Protein AF-A0A544ZQI5-F1 (afdb_monomer)

Structure (mmCIF, N/CA/C/O backbone):
data_AF-A0A544ZQI5-F1
#
_entry.id   AF-A0A544ZQI5-F1
#
loop_
_atom_site.group_PDB
_atom_site.id
_atom_site.type_symbol
_atom_site.label_atom_id
_atom_site.label_alt_id
_atom_site.label_comp_id
_atom_site.label_asym_id
_atom_site.label_entity_id
_atom_site.label_seq_id
_atom_site.pdbx_PDB_ins_code
_atom_site.Cartn_x
_atom_site.Cartn_y
_atom_site.Cartn_z
_atom_site.occupancy
_atom_site.B_iso_or_equiv
_atom_site.auth_seq_id
_atom_site.auth_comp_id
_atom_site.auth_asym_id
_atom_site.auth_atom_id
_atom_site.pdbx_PDB_model_num
ATOM 1 N N . MET A 1 1 ? -19.276 19.957 15.431 1.00 75.81 1 MET A N 1
ATOM 2 C CA . MET A 1 1 ? -18.597 20.887 14.493 1.00 75.81 1 MET A CA 1
ATOM 3 C C . MET A 1 1 ? -17.367 20.225 13.897 1.00 75.81 1 MET A C 1
ATOM 5 O O . MET A 1 1 ? -17.229 20.300 12.688 1.00 75.81 1 MET A O 1
ATOM 9 N N . LEU A 1 2 ? -16.526 19.559 14.703 1.00 80.62 2 LEU A N 1
ATOM 10 C CA . LEU A 1 2 ? -15.380 18.781 14.214 1.00 80.62 2 LEU A CA 1
ATOM 11 C C . LEU A 1 2 ? -15.793 17.712 13.184 1.00 80.62 2 LEU A C 1
ATOM 13 O O . LEU A 1 2 ? -15.224 17.683 12.100 1.00 80.62 2 LEU A O 1
ATOM 17 N N . ASP A 1 3 ? -16.862 16.964 13.461 1.00 86.44 3 ASP A N 1
ATOM 18 C CA . ASP A 1 3 ? -17.366 15.890 12.587 1.00 86.44 3 ASP A CA 1
ATOM 19 C C . ASP A 1 3 ? -17.734 16.411 11.190 1.00 86.44 3 ASP A C 1
ATOM 21 O O . ASP A 1 3 ? -17.325 15.851 10.183 1.00 86.44 3 ASP A O 1
ATOM 25 N N . GLN A 1 4 ? -18.400 17.570 11.115 1.00 89.62 4 GLN A N 1
ATOM 26 C CA . GLN A 1 4 ? -18.753 18.205 9.841 1.00 89.62 4 GLN A CA 1
ATOM 27 C C . GLN A 1 4 ? -17.513 18.634 9.038 1.00 89.62 4 GLN A C 1
ATOM 29 O O . GLN A 1 4 ? -17.534 18.612 7.808 1.00 89.62 4 GLN A O 1
ATOM 34 N N . VAL A 1 5 ? -16.434 19.044 9.714 1.00 93.25 5 VAL A N 1
ATOM 35 C CA . VAL A 1 5 ? -15.174 19.386 9.037 1.00 93.25 5 VAL A CA 1
ATOM 36 C C . VAL A 1 5 ? -14.484 18.127 8.512 1.00 93.25 5 VAL A C 1
ATOM 38 O O . VAL A 1 5 ? -14.000 18.134 7.383 1.00 93.25 5 VAL A O 1
ATOM 41 N N . ILE A 1 6 ? -14.473 17.047 9.295 1.00 93.31 6 ILE A N 1
ATOM 42 C CA . ILE A 1 6 ? -13.928 15.741 8.893 1.00 93.31 6 ILE A CA 1
ATOM 43 C C . ILE A 1 6 ? -14.700 15.179 7.693 1.00 93.31 6 ILE A C 1
ATOM 45 O O . ILE A 1 6 ? -14.085 14.757 6.711 1.00 93.31 6 ILE A O 1
ATOM 49 N N . ASP A 1 7 ? -16.030 15.264 7.712 1.00 93.81 7 ASP A N 1
ATOM 50 C CA . ASP A 1 7 ? -16.885 14.860 6.594 1.00 93.81 7 ASP A CA 1
ATOM 51 C C . ASP A 1 7 ? -16.582 15.665 5.328 1.00 93.81 7 ASP A C 1
ATOM 53 O O . ASP A 1 7 ? -16.396 15.090 4.252 1.00 93.81 7 ASP A O 1
ATOM 57 N N . GLN A 1 8 ? -16.454 16.990 5.458 1.00 95.62 8 GLN A N 1
ATOM 58 C CA . GLN A 1 8 ? -16.100 17.855 4.335 1.00 95.62 8 GLN A CA 1
ATOM 59 C C . GLN A 1 8 ? -14.731 17.493 3.750 1.00 95.62 8 GLN A C 1
ATOM 61 O O . GLN A 1 8 ? -14.564 17.500 2.531 1.00 95.62 8 GLN A O 1
ATOM 66 N N . ARG A 1 9 ? -13.749 17.147 4.590 1.00 96.62 9 ARG A N 1
ATOM 67 C CA . ARG A 1 9 ? -12.420 16.732 4.120 1.00 96.62 9 ARG A CA 1
ATOM 68 C C . ARG A 1 9 ? -12.430 15.380 3.440 1.00 96.62 9 ARG A C 1
ATOM 70 O O . ARG A 1 9 ? -11.764 15.220 2.420 1.00 96.62 9 ARG A O 1
ATOM 77 N N . CYS A 1 10 ? -13.238 14.446 3.925 1.00 96.38 10 CYS A N 1
ATOM 78 C CA . CYS A 1 10 ? -13.487 13.220 3.188 1.00 96.38 10 CYS A CA 1
ATOM 79 C C . CYS A 1 10 ? -14.083 13.537 1.804 1.00 96.38 10 CYS A C 1
ATOM 81 O O . CYS A 1 10 ? -13.579 13.032 0.808 1.00 96.38 10 CYS A O 1
ATOM 83 N N . ASP A 1 11 ? -15.084 14.415 1.695 1.00 97.38 11 ASP A N 1
ATOM 84 C CA . ASP A 1 11 ? -15.660 14.807 0.394 1.00 97.38 11 ASP A CA 1
ATOM 85 C C . ASP A 1 11 ? -14.638 15.473 -0.537 1.00 97.38 11 ASP A C 1
ATOM 87 O O . ASP A 1 11 ? -14.622 15.218 -1.745 1.00 97.38 11 ASP A O 1
ATOM 91 N N . ASP A 1 12 ? -13.756 16.300 0.019 1.00 97.81 12 ASP A N 1
ATOM 92 C CA . ASP A 1 12 ? -12.681 16.947 -0.727 1.00 97.81 12 ASP A CA 1
ATOM 93 C C . ASP A 1 12 ? -11.671 15.920 -1.273 1.00 97.81 12 ASP A C 1
ATOM 95 O O . ASP A 1 12 ? -11.229 16.063 -2.414 1.00 97.81 12 ASP A O 1
ATOM 99 N N . LEU A 1 13 ? -11.376 14.840 -0.533 1.00 97.88 13 LEU A N 1
ATOM 100 C CA . LEU A 1 13 ? -10.549 13.726 -1.023 1.00 97.88 13 LEU A CA 1
ATOM 101 C C . LEU A 1 13 ? -11.195 12.994 -2.201 1.00 97.88 13 LEU A C 1
ATOM 103 O O . LEU A 1 13 ? -10.510 12.693 -3.180 1.00 97.88 13 LEU A O 1
ATOM 107 N N . TYR A 1 14 ? -12.504 12.730 -2.139 1.00 97.88 14 TYR A N 1
ATOM 108 C CA . TYR A 1 14 ? -13.235 12.133 -3.264 1.00 97.88 14 TYR A CA 1
ATOM 109 C C . TYR A 1 14 ? -13.167 13.031 -4.497 1.00 97.88 14 TYR A C 1
ATOM 111 O O . TYR A 1 14 ? -12.862 12.547 -5.588 1.00 97.88 14 TYR A O 1
ATOM 119 N N . ARG A 1 15 ? -13.367 14.341 -4.318 1.00 97.62 15 ARG A N 1
ATOM 120 C CA . ARG A 1 15 ? -13.262 15.311 -5.412 1.00 97.62 15 ARG A CA 1
ATOM 121 C C . ARG A 1 15 ? -11.858 15.333 -6.011 1.00 97.62 15 ARG A C 1
ATOM 123 O O . ARG A 1 15 ? -11.728 15.261 -7.228 1.00 97.62 15 ARG A O 1
ATOM 130 N N . ALA A 1 16 ? -10.821 15.386 -5.175 1.00 97.56 16 ALA A N 1
ATOM 131 C CA . ALA A 1 16 ? -9.433 15.389 -5.630 1.00 97.56 16 ALA A CA 1
ATOM 132 C C . ALA A 1 16 ? -9.069 14.098 -6.385 1.00 97.56 16 ALA A C 1
ATOM 134 O O . ALA A 1 16 ? -8.384 14.156 -7.407 1.00 97.56 16 ALA A O 1
ATOM 135 N N . ALA A 1 17 ? -9.571 12.939 -5.939 1.00 96.69 17 ALA A N 1
ATOM 136 C CA . ALA A 1 17 ? -9.396 11.670 -6.643 1.00 96.69 17 ALA A CA 1
ATOM 137 C C . ALA A 1 17 ? -10.092 11.674 -8.019 1.00 96.69 17 ALA A C 1
ATOM 139 O O . ALA A 1 17 ? -9.496 11.256 -9.012 1.00 96.69 17 ALA A O 1
ATOM 140 N N . GLU A 1 18 ? -11.320 12.193 -8.103 1.00 96.12 18 GLU A N 1
ATOM 141 C CA . GLU A 1 18 ? -12.086 12.295 -9.354 1.00 96.12 18 GLU A CA 1
ATOM 142 C C . GLU A 1 18 ? -11.443 13.250 -10.368 1.00 96.12 18 GLU A C 1
ATOM 144 O O . GLU A 1 18 ? -11.425 12.961 -11.565 1.00 96.12 18 GLU A O 1
ATOM 149 N N . THR A 1 19 ? -10.871 14.363 -9.904 1.00 96.50 19 THR A N 1
ATOM 150 C CA . THR A 1 19 ? -10.165 15.328 -10.762 1.00 96.50 19 THR A CA 1
ATOM 151 C C . THR A 1 19 ? -8.692 14.986 -10.982 1.00 96.50 19 THR A C 1
ATOM 153 O O . THR A 1 19 ? -7.988 15.760 -11.627 1.00 96.50 19 THR A O 1
ATOM 156 N N . GLN A 1 20 ? -8.220 13.851 -10.454 1.00 94.50 20 GLN A N 1
ATOM 157 C CA . GLN A 1 20 ? -6.820 13.413 -10.504 1.00 94.50 20 GLN A CA 1
ATOM 158 C C . GLN A 1 20 ? -5.825 14.470 -9.976 1.00 94.50 20 GLN A C 1
ATOM 160 O O . GLN A 1 20 ? -4.694 14.576 -10.454 1.00 94.50 20 GLN A O 1
ATOM 165 N N . ASP A 1 21 ? -6.236 15.247 -8.972 1.00 96.81 21 ASP A N 1
ATOM 166 C CA . ASP A 1 21 ? -5.416 16.271 -8.322 1.00 96.81 21 ASP A CA 1
ATOM 167 C C . ASP A 1 21 ? -4.568 15.640 -7.210 1.00 96.81 21 ASP A C 1
ATOM 169 O O . ASP A 1 21 ? -4.933 15.651 -6.035 1.00 96.81 21 ASP A O 1
ATOM 173 N N . ALA A 1 22 ? -3.435 15.040 -7.586 1.00 95.06 22 ALA A N 1
ATOM 174 C CA . ALA A 1 22 ? -2.558 14.369 -6.626 1.00 95.06 22 ALA A CA 1
ATOM 175 C C . ALA A 1 22 ? -2.009 15.309 -5.526 1.00 95.06 22 ALA A C 1
ATOM 177 O O . ALA A 1 22 ? -2.066 14.920 -4.357 1.00 95.06 22 ALA A O 1
ATOM 178 N N . PRO A 1 23 ? -1.516 16.532 -5.824 1.00 96.19 23 PRO A N 1
ATOM 179 C CA . PRO A 1 23 ? -1.094 17.470 -4.782 1.00 96.19 23 PRO A CA 1
ATOM 180 C C . PRO A 1 23 ? -2.229 17.861 -3.830 1.00 96.19 23 PRO A C 1
ATOM 182 O O . PRO A 1 23 ? -2.036 17.827 -2.613 1.00 96.19 23 PRO A O 1
ATOM 185 N N . GLY A 1 24 ? -3.414 18.189 -4.362 1.00 97.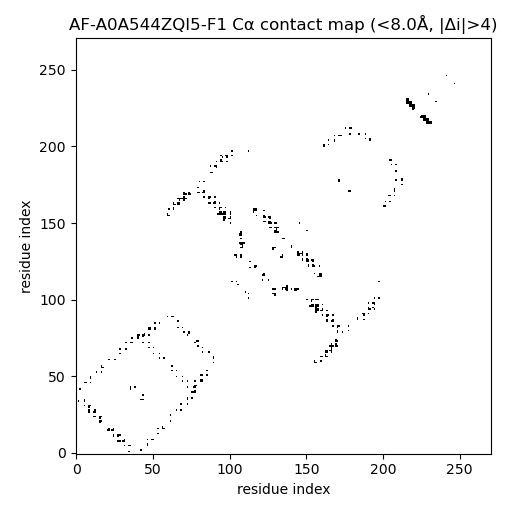62 24 GLY A N 1
ATOM 186 C CA . GLY A 1 24 ? -4.584 18.525 -3.549 1.00 97.62 24 GLY A CA 1
ATOM 187 C C . GLY A 1 24 ? -5.053 17.353 -2.688 1.00 97.62 24 GLY A C 1
ATOM 188 O O . GLY A 1 24 ? -5.363 17.540 -1.510 1.00 97.62 24 GLY A O 1
ATOM 189 N N . PHE A 1 25 ? -5.025 16.135 -3.235 1.00 97.94 25 PHE A N 1
ATOM 190 C CA . PHE A 1 25 ? -5.337 14.910 -2.501 1.00 97.94 25 PHE A CA 1
ATOM 191 C C . PHE A 1 25 ? -4.406 14.724 -1.300 1.00 97.94 25 PHE A C 1
ATOM 193 O O . PHE A 1 25 ? -4.880 14.543 -0.182 1.00 97.94 25 PHE A O 1
ATOM 200 N N . LEU A 1 26 ? -3.088 14.816 -1.506 1.00 96.25 26 LEU A N 1
ATOM 201 C CA . LEU A 1 26 ? -2.100 14.635 -0.437 1.00 96.25 26 LEU A CA 1
ATOM 202 C C . LEU A 1 26 ? -2.212 15.716 0.646 1.00 96.25 26 LEU A C 1
ATOM 204 O O . LEU A 1 26 ? -2.164 15.396 1.831 1.00 96.25 26 LEU A O 1
ATOM 208 N N . ALA A 1 27 ? -2.417 16.976 0.255 1.00 97.12 27 ALA A N 1
ATOM 209 C CA . ALA A 1 27 ? -2.624 18.065 1.207 1.00 97.12 27 ALA A CA 1
ATOM 210 C C . ALA A 1 27 ? -3.910 17.872 2.033 1.00 97.12 27 ALA A C 1
ATOM 212 O O . ALA A 1 27 ? -3.905 18.069 3.246 1.00 97.12 27 ALA A O 1
ATOM 213 N N . THR A 1 28 ? -4.999 17.439 1.391 1.00 98.00 28 THR A N 1
ATOM 214 C CA . THR A 1 28 ? -6.276 17.164 2.070 1.00 98.00 28 THR A CA 1
ATOM 215 C C . THR A 1 28 ? -6.168 15.954 2.996 1.00 98.00 28 THR A C 1
ATOM 217 O O . THR A 1 28 ? -6.740 15.967 4.081 1.00 98.00 28 THR A O 1
ATOM 220 N N . LEU A 1 29 ? -5.411 14.925 2.601 1.00 97.38 29 LEU A N 1
ATOM 221 C CA . LEU A 1 29 ? -5.186 13.731 3.417 1.00 97.38 29 LEU A CA 1
ATOM 222 C C . LEU A 1 29 ? -4.421 14.082 4.699 1.00 97.38 29 LEU A C 1
ATOM 224 O O . LEU A 1 29 ? -4.769 13.595 5.770 1.00 97.38 29 LEU A O 1
ATOM 228 N N . GLN A 1 30 ? -3.423 14.962 4.590 1.00 95.94 30 GLN A N 1
ATOM 229 C CA . GLN A 1 30 ? -2.673 15.471 5.736 1.00 95.94 30 GLN A CA 1
ATOM 230 C C . GLN A 1 30 ? -3.541 16.342 6.664 1.00 95.94 30 GLN A C 1
ATOM 232 O O . GLN A 1 30 ? -3.516 16.137 7.872 1.00 95.94 30 GLN A O 1
ATOM 237 N N . ASP A 1 31 ? -4.353 17.268 6.133 1.00 96.00 31 ASP A N 1
ATOM 238 C CA . ASP A 1 31 ? -5.265 18.074 6.976 1.00 96.00 31 ASP A CA 1
ATOM 239 C C . ASP A 1 31 ? -6.339 17.203 7.647 1.00 96.00 31 ASP A C 1
ATOM 241 O O . ASP A 1 31 ? -6.731 17.472 8.781 1.00 96.00 31 ASP A O 1
ATOM 245 N N . LEU A 1 32 ? -6.810 16.141 6.982 1.00 95.38 32 LEU A N 1
ATOM 246 C CA . LEU A 1 32 ? -7.726 15.179 7.593 1.00 95.38 32 LEU A CA 1
ATOM 247 C C . LEU A 1 32 ? -7.071 14.477 8.789 1.00 95.38 32 LEU A C 1
ATOM 249 O O . LEU A 1 32 ? -7.679 14.426 9.855 1.00 95.38 32 LEU A O 1
ATOM 253 N N . TRP A 1 33 ? -5.838 13.990 8.627 1.00 93.94 33 TRP A N 1
ATOM 254 C CA . TRP A 1 33 ? -5.083 13.330 9.694 1.00 93.94 33 TRP A CA 1
ATOM 255 C C . TRP A 1 33 ? -4.967 14.179 10.952 1.00 93.94 33 TRP A C 1
ATOM 257 O O . TRP A 1 33 ? -5.387 13.745 12.023 1.00 93.94 33 TRP A O 1
ATOM 267 N N . GLU A 1 34 ? -4.467 15.406 10.796 1.00 93.69 34 GLU A N 1
ATOM 268 C CA . GLU A 1 34 ? -4.244 16.352 11.895 1.00 93.69 34 GLU A CA 1
ATOM 269 C C . GLU A 1 34 ? -5.534 16.638 12.677 1.00 93.69 34 GLU A C 1
ATOM 271 O O . GLU A 1 34 ? -5.506 16.945 13.864 1.00 93.69 34 GLU A O 1
ATOM 276 N N . ARG A 1 35 ? -6.696 16.514 12.026 1.00 91.25 35 ARG A N 1
ATOM 277 C CA . ARG A 1 35 ? -8.007 16.688 12.666 1.00 91.25 35 ARG A CA 1
ATOM 278 C C . ARG A 1 35 ? -8.524 15.427 13.339 1.00 91.25 35 ARG A C 1
ATOM 280 O O . ARG A 1 35 ? -9.302 15.534 14.285 1.00 91.25 35 ARG A O 1
ATOM 287 N N . THR A 1 36 ? -8.152 14.260 12.827 1.00 92.44 36 THR A N 1
ATOM 288 C CA . THR A 1 36 ? -8.557 12.967 13.387 1.00 92.44 36 THR A CA 1
ATOM 289 C C . THR A 1 36 ? -7.646 12.490 14.516 1.00 92.44 36 THR A C 1
ATOM 291 O O . THR A 1 36 ? -8.079 11.646 15.294 1.00 92.44 36 THR A O 1
ATOM 294 N N . GLU A 1 37 ? -6.431 13.034 14.641 1.00 91.38 37 GLU A N 1
ATOM 295 C CA . GLU A 1 37 ? -5.426 12.607 15.627 1.00 91.38 37 GLU A CA 1
ATOM 296 C C . GLU A 1 37 ? -5.961 12.619 17.069 1.00 91.38 37 GLU A C 1
ATOM 298 O O . GLU A 1 37 ? -5.821 11.627 17.779 1.00 91.38 37 GLU A O 1
ATOM 303 N N . ASP A 1 38 ? -6.661 13.689 17.454 1.00 87.12 38 ASP A N 1
ATOM 304 C CA . ASP A 1 38 ? -7.271 13.854 18.783 1.00 87.12 38 ASP A CA 1
ATOM 305 C C . ASP A 1 38 ? -8.787 13.569 18.799 1.00 87.12 38 ASP A C 1
ATOM 307 O O . ASP A 1 38 ? -9.492 13.917 19.754 1.00 87.12 38 ASP A O 1
ATOM 311 N N . SER A 1 39 ? -9.327 12.990 17.721 1.00 90.56 39 SER A N 1
ATOM 312 C CA . SER A 1 39 ? -10.755 12.668 17.645 1.00 90.56 39 SER A CA 1
ATOM 313 C C . SER A 1 39 ? -11.098 11.429 18.474 1.00 90.56 39 SER A C 1
ATOM 315 O O . SER A 1 39 ? -10.244 10.600 18.789 1.00 90.56 39 SER A O 1
ATOM 317 N N . ASP A 1 40 ? -12.365 11.296 18.864 1.00 91.44 40 ASP A N 1
ATOM 318 C CA . ASP A 1 40 ? -12.811 10.083 19.537 1.00 91.44 40 ASP A CA 1
ATOM 319 C C . ASP A 1 40 ? -12.818 8.879 18.566 1.00 91.44 40 ASP A C 1
ATOM 321 O O . ASP A 1 40 ? -12.953 9.063 17.351 1.00 91.44 40 ASP A O 1
ATOM 325 N N . PRO A 1 41 ? -12.727 7.635 19.076 1.00 91.06 41 PRO A N 1
ATOM 326 C CA . PRO A 1 41 ? -12.648 6.449 18.225 1.00 91.06 41 PRO A CA 1
ATOM 327 C C . PRO A 1 41 ? -13.798 6.302 17.221 1.00 91.06 41 PRO A C 1
ATOM 329 O O . PRO A 1 41 ? -13.561 5.848 16.108 1.00 91.06 41 PRO A O 1
ATOM 332 N N . ALA A 1 42 ? -15.025 6.721 17.557 1.00 92.69 42 ALA A N 1
ATOM 333 C CA . ALA A 1 42 ? -16.157 6.581 16.639 1.00 92.69 42 ALA A CA 1
ATOM 334 C C . ALA A 1 42 ? -16.037 7.536 15.440 1.00 92.69 42 ALA A C 1
ATOM 336 O O . ALA A 1 42 ? -16.401 7.181 14.317 1.00 92.69 42 ALA A O 1
ATOM 337 N N . THR A 1 43 ? -15.492 8.732 15.665 1.00 93.81 43 THR A N 1
ATOM 338 C CA . THR A 1 43 ? -15.174 9.686 14.598 1.00 93.81 43 THR A CA 1
ATOM 339 C C . THR A 1 43 ? -14.057 9.155 13.694 1.00 93.81 43 THR A C 1
ATOM 341 O O . THR A 1 43 ? -14.181 9.206 12.466 1.00 93.81 43 THR A O 1
ATOM 344 N N . ALA A 1 44 ? -12.997 8.586 14.279 1.00 93.94 44 ALA A N 1
ATOM 345 C CA . ALA A 1 44 ? -11.912 7.963 13.522 1.00 93.94 44 ALA A CA 1
ATOM 346 C C . ALA A 1 44 ? -12.404 6.759 12.692 1.00 93.94 44 ALA A C 1
ATOM 348 O O . ALA A 1 44 ? -12.062 6.653 11.513 1.00 93.94 44 ALA A O 1
ATOM 349 N N . ASP A 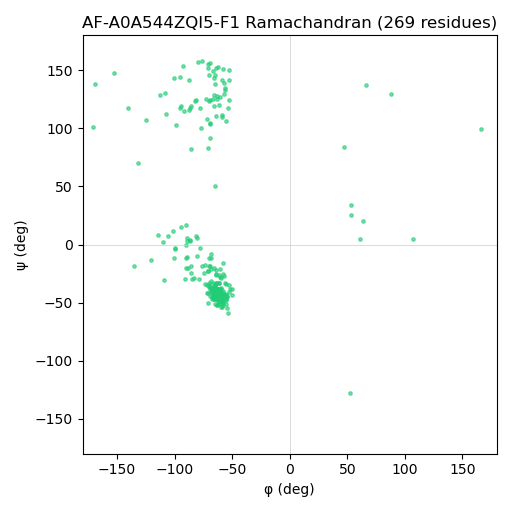1 45 ? -13.266 5.910 13.261 1.00 96.00 45 ASP A N 1
ATOM 350 C CA . ASP A 1 45 ? -13.894 4.776 12.570 1.00 96.00 45 ASP A CA 1
ATOM 351 C C . ASP A 1 45 ? -14.694 5.232 11.345 1.00 96.00 45 ASP A C 1
ATOM 353 O O . ASP A 1 45 ? -14.527 4.703 10.241 1.00 96.00 45 ASP A O 1
ATOM 357 N N . ALA A 1 46 ? -15.549 6.245 11.517 1.00 95.50 46 ALA A N 1
ATOM 358 C CA . ALA A 1 46 ? -16.379 6.772 10.439 1.00 95.50 46 ALA A CA 1
ATOM 359 C C . ALA A 1 46 ? -15.530 7.333 9.285 1.00 95.50 46 ALA A C 1
ATOM 361 O O . ALA A 1 46 ? -15.795 7.040 8.113 1.00 95.50 46 ALA A O 1
ATOM 362 N N . ALA A 1 47 ? -14.477 8.089 9.606 1.00 96.00 47 ALA A N 1
ATOM 363 C CA . ALA A 1 47 ? -13.541 8.606 8.616 1.00 96.00 47 ALA A CA 1
ATOM 364 C C . ALA A 1 47 ? -12.778 7.470 7.908 1.00 96.00 47 ALA A C 1
ATOM 366 O O . ALA A 1 47 ? -12.712 7.455 6.677 1.00 96.00 47 ALA A O 1
ATOM 367 N N . LEU A 1 48 ? -12.278 6.471 8.642 1.00 97.00 48 LEU A N 1
ATOM 368 C CA . LEU A 1 48 ? -11.543 5.340 8.070 1.00 97.00 48 LEU A CA 1
ATOM 369 C C . LEU A 1 48 ? -12.396 4.533 7.080 1.00 97.00 48 LEU A C 1
ATOM 371 O O . LEU A 1 48 ? -11.933 4.216 5.981 1.00 97.00 48 LEU A O 1
ATOM 375 N N . VAL A 1 49 ? -13.659 4.250 7.418 1.00 97.31 49 VAL A N 1
ATOM 376 C CA . VAL A 1 49 ? -14.602 3.572 6.508 1.00 97.31 49 VAL A CA 1
ATOM 377 C C . VAL A 1 49 ? -14.761 4.357 5.206 1.00 97.31 49 VAL A C 1
ATOM 379 O O . VAL A 1 49 ? -14.733 3.779 4.116 1.00 97.31 49 VAL A O 1
ATOM 382 N N . ARG A 1 50 ? -14.878 5.685 5.295 1.00 96.75 50 ARG A N 1
ATOM 383 C CA . ARG A 1 50 ? -14.980 6.550 4.117 1.00 96.75 50 ARG A CA 1
ATOM 384 C C . ARG A 1 50 ? -13.717 6.551 3.267 1.00 96.75 50 ARG A C 1
ATOM 386 O O . ARG A 1 50 ? -13.831 6.524 2.038 1.00 96.75 50 ARG A O 1
ATOM 393 N N . LEU A 1 51 ? -12.544 6.572 3.895 1.00 96.62 51 LEU A N 1
ATOM 394 C CA . LEU A 1 51 ? -11.258 6.484 3.209 1.00 96.62 51 LEU A CA 1
ATOM 395 C C . LEU A 1 51 ? -11.111 5.157 2.464 1.00 96.62 51 LEU A C 1
ATOM 397 O O . LEU A 1 51 ? -10.659 5.150 1.322 1.00 96.62 51 LEU A O 1
ATOM 401 N N . CYS A 1 52 ? -11.574 4.047 3.043 1.00 97.06 52 CYS A N 1
ATOM 402 C CA . CYS A 1 52 ? -11.501 2.740 2.390 1.00 97.06 52 CYS A CA 1
ATOM 403 C C . CYS A 1 52 ? -12.248 2.699 1.041 1.00 97.06 52 CYS A C 1
ATOM 405 O O . CYS A 1 52 ? -11.824 2.004 0.121 1.00 97.06 52 CYS A O 1
ATOM 407 N N . GLY A 1 53 ? -13.299 3.508 0.867 1.00 96.69 53 GLY A N 1
ATOM 408 C CA . GLY A 1 53 ? -14.010 3.639 -0.411 1.00 96.69 53 GLY A CA 1
ATOM 409 C C . GLY A 1 53 ? -13.219 4.325 -1.541 1.00 96.69 53 GLY A C 1
ATOM 410 O O . GLY A 1 53 ? -13.682 4.340 -2.683 1.00 96.69 53 GLY A O 1
ATOM 411 N N . LEU A 1 54 ? -12.036 4.889 -1.259 1.00 97.19 54 LEU A N 1
ATOM 412 C CA . LEU A 1 54 ? -11.188 5.554 -2.255 1.00 97.19 54 LEU A CA 1
ATOM 413 C C . LEU A 1 54 ? -10.181 4.620 -2.934 1.00 97.19 54 LEU A C 1
ATOM 415 O O . LEU A 1 54 ? -9.716 4.964 -4.018 1.00 97.19 54 LEU A O 1
ATOM 419 N N . PHE A 1 55 ? -9.839 3.464 -2.353 1.00 97.38 55 PHE A N 1
ATOM 420 C CA . PHE A 1 55 ? -8.739 2.626 -2.856 1.00 97.38 55 PHE A CA 1
ATOM 421 C C . PHE A 1 55 ? -8.882 2.250 -4.337 1.00 97.38 55 PHE A C 1
ATOM 423 O O . PHE A 1 55 ? -7.919 2.377 -5.090 1.00 97.38 55 PHE A O 1
ATOM 430 N N . ASP A 1 56 ? -10.089 1.896 -4.781 1.00 95.50 56 ASP A N 1
ATOM 431 C CA . ASP A 1 56 ? -10.357 1.506 -6.174 1.00 95.50 56 ASP A CA 1
ATOM 432 C C . ASP A 1 56 ? -10.278 2.674 -7.174 1.00 95.50 56 ASP A C 1
ATOM 434 O O . ASP A 1 56 ? -10.277 2.468 -8.389 1.00 95.50 56 ASP A O 1
ATOM 438 N N . ARG A 1 57 ? -10.227 3.916 -6.680 1.00 95.25 57 ARG A N 1
ATOM 439 C CA . ARG A 1 57 ? -10.182 5.142 -7.492 1.00 95.25 57 ARG A CA 1
ATOM 440 C C . ARG A 1 57 ? -8.776 5.718 -7.615 1.00 95.25 57 ARG A C 1
ATOM 442 O O . ARG A 1 57 ? -8.565 6.639 -8.403 1.00 95.25 57 ARG A O 1
ATOM 449 N N . LEU A 1 58 ? -7.829 5.226 -6.819 1.00 96.56 58 LEU A N 1
ATOM 450 C CA . LEU A 1 58 ? -6.515 5.835 -6.685 1.00 96.56 58 LEU A CA 1
ATOM 451 C C . LEU A 1 58 ? -5.456 5.106 -7.514 1.00 96.56 58 LEU A C 1
ATOM 453 O O . LEU A 1 58 ? -5.447 3.876 -7.589 1.00 96.56 58 LEU A O 1
ATOM 457 N N . PRO A 1 59 ? -4.494 5.843 -8.099 1.00 95.38 59 PRO A N 1
ATOM 458 C CA . PRO A 1 59 ? -3.282 5.218 -8.598 1.00 95.38 59 PRO A CA 1
ATOM 459 C C . PRO A 1 59 ? -2.514 4.562 -7.433 1.00 95.38 59 PRO A C 1
ATOM 461 O O . PRO A 1 59 ? -2.578 5.063 -6.304 1.00 95.38 59 PRO A O 1
ATOM 464 N N . PRO A 1 60 ? -1.719 3.502 -7.684 1.00 94.12 60 PRO A N 1
ATOM 465 C CA . PRO A 1 60 ? -1.069 2.723 -6.626 1.00 94.12 60 PRO A CA 1
ATOM 466 C C . PRO A 1 60 ? -0.269 3.554 -5.617 1.00 94.12 60 PRO A C 1
ATOM 468 O O . PRO A 1 60 ? -0.321 3.273 -4.424 1.00 94.12 60 PRO A O 1
ATOM 471 N N . GLY A 1 61 ? 0.429 4.600 -6.077 1.00 94.19 61 GLY A N 1
ATOM 472 C CA . GLY A 1 61 ? 1.203 5.484 -5.202 1.00 94.19 61 GLY A CA 1
ATOM 473 C C . GLY A 1 61 ? 0.346 6.284 -4.215 1.00 94.19 61 GLY A C 1
ATOM 474 O O . GLY A 1 61 ? 0.709 6.386 -3.048 1.00 94.19 61 GLY A O 1
ATOM 475 N N . LEU A 1 62 ? -0.816 6.795 -4.639 1.00 96.31 62 LEU A N 1
ATOM 476 C CA . LEU A 1 62 ? -1.744 7.470 -3.721 1.00 96.31 62 LEU A CA 1
ATOM 477 C C . LEU A 1 62 ? -2.463 6.466 -2.814 1.00 96.31 62 LEU A C 1
ATOM 479 O O . LEU A 1 62 ? -2.685 6.764 -1.645 1.00 96.31 62 LEU A O 1
ATOM 483 N N . GLY A 1 63 ? -2.758 5.265 -3.322 1.00 97.88 63 GLY A N 1
ATOM 484 C CA . GLY A 1 63 ? -3.275 4.163 -2.509 1.00 97.88 63 GLY A CA 1
ATOM 485 C C . GLY A 1 63 ? -2.328 3.791 -1.364 1.00 97.88 63 GLY A C 1
ATOM 486 O O . GLY A 1 63 ? -2.775 3.653 -0.232 1.00 97.88 63 GLY A O 1
ATOM 487 N N . ALA A 1 64 ? -1.018 3.720 -1.620 1.00 97.81 64 ALA A N 1
ATOM 488 C CA . ALA A 1 64 ? -0.014 3.453 -0.587 1.00 97.81 64 ALA A CA 1
ATOM 489 C C . ALA A 1 64 ? -0.011 4.524 0.515 1.00 97.81 64 ALA A C 1
ATOM 491 O O . ALA A 1 64 ? -0.029 4.200 1.700 1.00 97.81 64 ALA A O 1
ATOM 492 N N . ARG A 1 65 ? -0.067 5.809 0.137 1.00 96.94 65 ARG A N 1
ATOM 493 C CA . ARG A 1 65 ? -0.146 6.918 1.104 1.00 96.94 65 ARG A CA 1
ATOM 494 C C . ARG A 1 65 ? -1.435 6.884 1.923 1.00 96.94 65 ARG A C 1
ATOM 496 O O . ARG A 1 65 ? -1.393 7.086 3.133 1.00 96.94 65 ARG A O 1
ATOM 503 N N . LEU A 1 66 ? -2.561 6.579 1.280 1.00 98.12 66 LEU A N 1
ATOM 504 C CA . LEU A 1 66 ? -3.839 6.386 1.960 1.00 98.12 66 LEU A CA 1
ATOM 505 C C . LEU A 1 66 ? -3.787 5.210 2.950 1.00 98.12 66 LEU A C 1
ATOM 507 O O . LEU A 1 66 ? -4.313 5.320 4.053 1.00 98.12 66 LEU A O 1
ATOM 511 N N . ALA A 1 67 ? -3.129 4.108 2.583 1.00 98.38 67 ALA A N 1
ATOM 512 C CA . ALA A 1 67 ? -2.946 2.951 3.454 1.00 98.38 67 ALA A CA 1
ATOM 513 C C . ALA A 1 67 ? -2.129 3.285 4.703 1.00 98.38 67 ALA A C 1
ATOM 515 O O . ALA A 1 67 ? -2.544 2.923 5.801 1.00 98.38 67 ALA A O 1
ATOM 516 N N . VAL A 1 68 ? -1.008 3.999 4.548 1.00 97.75 68 VAL A N 1
ATOM 517 C CA . VAL A 1 68 ? -0.192 4.468 5.681 1.00 97.75 68 VAL A CA 1
ATOM 518 C C . VAL A 1 68 ? -1.037 5.317 6.626 1.00 97.75 68 VAL A C 1
ATOM 520 O O . VAL A 1 68 ? -1.021 5.086 7.833 1.00 97.75 68 VAL A O 1
ATOM 523 N N . MET A 1 69 ? -1.836 6.235 6.077 1.00 97.25 69 MET A N 1
ATOM 524 C CA . MET A 1 69 ? -2.729 7.062 6.882 1.00 97.25 69 MET A CA 1
ATOM 525 C C . MET A 1 69 ? -3.775 6.233 7.636 1.00 97.25 69 MET A C 1
ATOM 527 O O . MET A 1 69 ? -3.961 6.403 8.837 1.00 97.25 69 MET A O 1
ATOM 531 N N . GLY A 1 70 ? -4.425 5.286 6.955 1.00 97.31 70 GLY A N 1
ATOM 532 C CA . GLY A 1 70 ? -5.368 4.373 7.597 1.00 97.31 70 GLY A CA 1
ATOM 533 C C . GLY A 1 70 ? -4.715 3.543 8.707 1.00 97.31 70 GLY A C 1
ATOM 534 O O . GLY A 1 70 ? -5.320 3.344 9.756 1.00 97.31 70 GLY A O 1
ATOM 535 N N . GLY A 1 71 ? -3.466 3.108 8.514 1.00 96.88 71 GLY A N 1
ATOM 536 C CA . GLY A 1 71 ? -2.674 2.443 9.550 1.00 96.88 71 GLY A CA 1
ATOM 537 C C . GLY A 1 71 ? -2.476 3.332 10.779 1.00 96.88 71 GLY A C 1
ATOM 538 O O . GLY A 1 71 ? -2.750 2.896 11.895 1.00 96.88 71 GLY A O 1
ATOM 539 N N . ALA A 1 72 ? -2.105 4.597 10.582 1.00 95.62 72 ALA A N 1
ATOM 540 C CA . ALA A 1 72 ? -1.953 5.557 11.674 1.00 95.62 72 ALA A CA 1
ATOM 541 C C . ALA A 1 72 ? -3.274 5.787 12.440 1.00 95.62 72 ALA A C 1
ATOM 543 O O . ALA A 1 72 ? -3.289 5.842 13.669 1.00 95.62 72 ALA A O 1
ATOM 544 N N . MET A 1 73 ? -4.416 5.829 11.742 1.00 96.00 73 MET A N 1
ATOM 545 C CA . MET A 1 73 ? -5.734 5.905 12.391 1.00 96.00 73 MET A CA 1
ATOM 546 C C . MET A 1 73 ? -6.033 4.661 13.245 1.00 96.00 73 MET A C 1
ATOM 548 O O . MET A 1 73 ? -6.565 4.780 14.348 1.00 96.00 73 MET A O 1
ATOM 552 N N . VAL A 1 74 ? -5.654 3.469 12.774 1.00 96.50 74 VAL A N 1
ATOM 553 C CA . VAL A 1 74 ? -5.779 2.212 13.537 1.00 96.50 74 VAL A CA 1
ATOM 554 C C . VAL A 1 74 ? -4.884 2.212 14.779 1.00 96.50 74 VAL A C 1
ATOM 556 O O . VAL A 1 74 ? -5.301 1.744 15.843 1.00 96.50 74 VAL A O 1
ATOM 559 N N . GLU A 1 75 ? -3.668 2.751 14.681 1.00 94.69 75 GLU A N 1
ATOM 560 C CA . GLU A 1 75 ? -2.779 2.955 15.835 1.00 94.69 75 GLU A CA 1
ATOM 561 C C . GLU A 1 75 ? -3.409 3.864 16.894 1.00 94.69 75 GLU A C 1
ATOM 563 O O . GLU A 1 75 ? -3.314 3.564 18.088 1.00 94.69 75 GLU A O 1
ATOM 568 N N . ASN A 1 76 ? -4.151 4.883 16.457 1.00 93.00 76 ASN A N 1
ATOM 569 C CA . ASN A 1 76 ? -4.899 5.794 17.325 1.00 93.00 76 ASN A CA 1
ATOM 570 C C . ASN A 1 76 ? -6.253 5.244 17.803 1.00 93.00 76 ASN A C 1
ATOM 572 O O . ASN A 1 76 ? -6.987 5.924 18.517 1.00 93.00 76 ASN A O 1
ATOM 576 N N . GLY A 1 77 ? -6.567 3.985 17.491 1.00 93.44 77 GLY A N 1
ATOM 577 C CA . GLY A 1 77 ? -7.704 3.276 18.069 1.00 93.44 77 GLY A CA 1
ATOM 578 C C . GLY A 1 77 ? -8.894 3.071 17.141 1.00 93.44 77 GLY A C 1
ATOM 579 O O . GLY A 1 77 ? -9.877 2.504 17.615 1.00 93.44 77 GLY A O 1
ATOM 580 N N . ALA A 1 78 ? -8.799 3.449 15.863 1.00 95.88 78 ALA A N 1
ATOM 581 C CA . ALA A 1 78 ? -9.808 3.075 14.875 1.00 95.88 78 ALA A CA 1
ATOM 582 C C . ALA A 1 78 ? -9.856 1.546 14.662 1.00 95.88 78 ALA A C 1
ATOM 584 O O . ALA A 1 78 ? -8.850 0.841 14.822 1.00 95.88 78 ALA A O 1
ATOM 585 N N . ASP A 1 79 ? -11.018 1.025 14.278 1.00 95.81 79 ASP A N 1
ATOM 586 C CA . ASP A 1 79 ? -11.219 -0.382 13.944 1.00 95.81 79 ASP A CA 1
ATOM 587 C C . ASP A 1 79 ? -10.416 -0.757 12.682 1.00 95.81 79 ASP A C 1
ATOM 589 O O . ASP A 1 79 ? -10.661 -0.210 11.605 1.00 95.81 79 ASP A O 1
ATOM 593 N N . PRO A 1 80 ? -9.470 -1.713 12.756 1.00 97.00 80 PRO A N 1
ATOM 594 C CA . PRO A 1 80 ? -8.711 -2.159 11.590 1.00 97.00 80 PRO A CA 1
ATOM 595 C C . PRO A 1 80 ? -9.542 -2.874 10.521 1.00 97.00 80 PRO A C 1
ATOM 597 O O . PRO A 1 80 ? -9.071 -2.985 9.388 1.00 97.00 80 PRO A O 1
ATOM 600 N N . ALA A 1 81 ? -10.724 -3.407 10.852 1.00 96.19 81 ALA A N 1
ATOM 601 C CA . ALA A 1 81 ? -11.452 -4.330 9.978 1.00 96.19 81 ALA A CA 1
ATOM 602 C C . ALA A 1 81 ? -11.718 -3.801 8.547 1.00 96.19 81 ALA A C 1
ATOM 604 O O . ALA A 1 81 ? -11.447 -4.545 7.601 1.00 96.19 81 ALA A O 1
ATOM 605 N N . PRO A 1 82 ? -12.157 -2.542 8.329 1.00 96.81 82 PRO A N 1
ATOM 606 C CA . PRO A 1 82 ? -12.405 -2.013 6.983 1.00 96.81 82 PRO A CA 1
ATOM 607 C C . PRO A 1 82 ? -11.142 -1.913 6.116 1.00 96.81 82 PRO A C 1
ATOM 609 O O . PRO A 1 82 ? -11.224 -1.940 4.888 1.00 96.81 82 PRO A O 1
ATOM 612 N N . LEU A 1 83 ? -9.973 -1.800 6.750 1.00 97.06 83 LEU A N 1
ATOM 613 C CA . LEU A 1 83 ? -8.702 -1.542 6.083 1.00 97.06 83 LEU A CA 1
ATOM 614 C C . LEU A 1 83 ? -7.994 -2.831 5.627 1.00 97.06 83 LEU A C 1
ATOM 616 O O . LEU A 1 83 ? -7.153 -2.780 4.729 1.00 97.06 83 LEU A O 1
ATOM 620 N N . VAL A 1 84 ? -8.342 -3.986 6.210 1.00 96.81 84 VAL A N 1
ATOM 621 C CA . VAL A 1 84 ? -7.667 -5.278 5.975 1.00 96.81 84 VAL A CA 1
ATOM 622 C C . VAL A 1 84 ? -7.597 -5.623 4.493 1.00 96.81 84 VAL A C 1
ATOM 624 O O . VAL A 1 84 ? -6.510 -5.800 3.944 1.00 96.81 84 VAL A O 1
ATOM 627 N N . ASP A 1 85 ? -8.753 -5.719 3.842 1.00 96.50 85 ASP A N 1
ATOM 628 C CA . ASP A 1 85 ? -8.842 -6.165 2.457 1.00 96.50 85 ASP A CA 1
ATOM 629 C C . ASP A 1 85 ? -8.123 -5.233 1.471 1.00 96.50 85 ASP A C 1
ATOM 631 O O . ASP A 1 85 ? -7.284 -5.740 0.712 1.00 96.50 85 ASP A O 1
ATOM 635 N N . PRO A 1 86 ? -8.371 -3.905 1.455 1.00 97.44 86 PRO A N 1
ATOM 636 C CA . PRO A 1 86 ? -7.688 -3.023 0.515 1.00 97.44 86 PRO A CA 1
ATOM 637 C C . PRO A 1 86 ? -6.175 -2.970 0.753 1.00 97.44 86 PRO A C 1
ATOM 639 O O . PRO A 1 86 ? -5.409 -3.004 -0.213 1.00 97.44 86 PRO A O 1
ATOM 642 N N . VAL A 1 87 ? -5.720 -2.966 2.012 1.00 98.06 87 VAL A N 1
ATOM 643 C CA . VAL A 1 87 ? -4.284 -2.926 2.326 1.00 98.06 87 VAL A CA 1
ATOM 644 C C . VAL A 1 87 ? -3.580 -4.216 1.950 1.00 98.06 87 VAL A C 1
ATOM 646 O O . VAL A 1 87 ? -2.521 -4.180 1.326 1.00 98.06 87 VAL A O 1
ATOM 649 N N . VAL A 1 88 ? -4.167 -5.371 2.257 1.00 97.69 88 VAL A N 1
ATOM 650 C CA . VAL A 1 88 ? -3.563 -6.661 1.906 1.00 97.69 88 VAL A CA 1
ATOM 651 C C . VAL A 1 88 ? -3.581 -6.876 0.393 1.00 97.69 88 VAL A C 1
ATOM 653 O O . VAL A 1 88 ? -2.625 -7.429 -0.155 1.00 97.69 88 VAL A O 1
ATOM 656 N N . ALA A 1 89 ? -4.630 -6.431 -0.304 1.00 97.56 89 ALA A N 1
ATOM 657 C CA . ALA A 1 89 ? -4.678 -6.464 -1.762 1.00 97.56 89 ALA A CA 1
ATOM 658 C C . ALA A 1 89 ? -3.586 -5.583 -2.387 1.00 97.56 89 ALA A C 1
ATOM 660 O O . ALA A 1 89 ? -2.798 -6.089 -3.189 1.00 97.56 89 ALA A O 1
ATOM 661 N N . GLY A 1 90 ? -3.494 -4.316 -1.970 1.00 98.12 90 GLY A N 1
ATOM 662 C CA . GLY A 1 90 ? -2.476 -3.378 -2.444 1.00 98.12 90 GLY A CA 1
ATOM 663 C C . GLY A 1 90 ? -1.054 -3.858 -2.157 1.00 98.12 90 GLY A C 1
ATOM 664 O O . GLY A 1 90 ? -0.197 -3.812 -3.042 1.00 98.12 90 GLY A O 1
ATOM 665 N N . LEU A 1 91 ? -0.821 -4.421 -0.967 1.00 98.38 91 LEU A N 1
ATOM 666 C CA . LEU A 1 91 ? 0.454 -5.029 -0.599 1.00 98.38 91 LEU A CA 1
ATOM 667 C C . LEU A 1 91 ? 0.805 -6.216 -1.500 1.00 98.38 91 LEU A C 1
ATOM 669 O O . LEU A 1 91 ? 1.919 -6.265 -2.015 1.00 98.38 91 LEU A O 1
ATOM 673 N N . CYS A 1 92 ? -0.119 -7.156 -1.733 1.00 98.56 92 CYS A N 1
ATOM 674 C CA . CYS A 1 92 ? 0.138 -8.282 -2.639 1.00 98.56 92 CYS A CA 1
ATOM 675 C C . CYS A 1 92 ? 0.566 -7.781 -4.024 1.00 98.56 92 CYS A C 1
ATOM 677 O O . CYS A 1 92 ? 1.586 -8.225 -4.549 1.00 98.56 92 CYS A O 1
ATOM 679 N N . ASP A 1 93 ? -0.170 -6.820 -4.583 1.00 98.31 93 ASP A N 1
ATOM 680 C CA . ASP A 1 93 ? 0.134 -6.273 -5.902 1.00 98.31 93 ASP A CA 1
ATOM 681 C C . ASP A 1 93 ? 1.495 -5.547 -5.920 1.00 98.31 93 ASP A C 1
ATOM 683 O O . ASP A 1 93 ? 2.256 -5.667 -6.883 1.00 98.31 93 ASP A O 1
ATOM 687 N N . ALA A 1 94 ? 1.835 -4.798 -4.866 1.00 98.31 94 ALA A N 1
ATOM 688 C CA . ALA A 1 94 ? 3.121 -4.111 -4.748 1.00 98.31 94 ALA A CA 1
ATOM 689 C C . ALA A 1 94 ? 4.298 -5.095 -4.629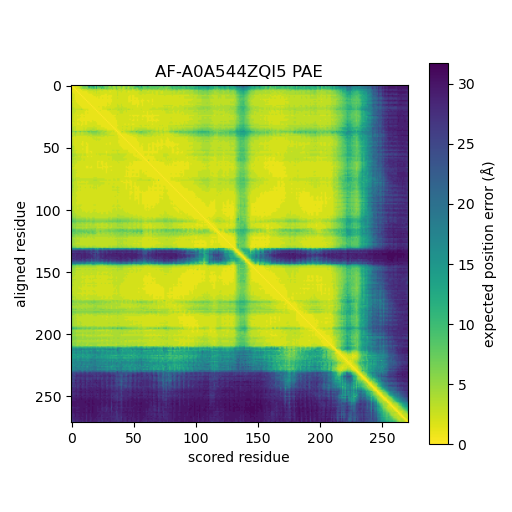 1.00 98.31 94 ALA A C 1
ATOM 691 O O . ALA A 1 94 ? 5.317 -4.912 -5.301 1.00 98.31 94 ALA A O 1
ATOM 692 N N . LEU A 1 95 ? 4.160 -6.165 -3.839 1.00 98.56 95 LEU A N 1
ATOM 693 C CA . LEU A 1 95 ? 5.189 -7.198 -3.678 1.00 98.56 95 LEU A CA 1
ATOM 694 C C . LEU A 1 95 ? 5.380 -8.018 -4.957 1.00 98.56 95 LEU A C 1
ATOM 696 O O . LEU A 1 95 ? 6.512 -8.290 -5.351 1.00 98.56 95 LEU A O 1
ATOM 700 N N . GLU A 1 96 ? 4.296 -8.366 -5.652 1.00 98.62 96 GLU A N 1
ATOM 701 C CA . GLU A 1 96 ? 4.358 -9.080 -6.931 1.00 98.62 96 GLU A CA 1
ATOM 702 C C . GLU A 1 96 ? 5.066 -8.244 -8.007 1.00 98.62 96 GLU A C 1
ATOM 704 O O . GLU A 1 96 ? 5.978 -8.743 -8.679 1.00 98.62 96 GLU A O 1
ATOM 709 N N . ARG A 1 97 ? 4.717 -6.952 -8.120 1.00 98.56 97 ARG A N 1
ATOM 710 C CA . ARG A 1 97 ? 5.431 -5.998 -8.985 1.00 98.56 97 ARG A CA 1
ATOM 711 C C . ARG A 1 97 ? 6.893 -5.850 -8.569 1.00 98.56 97 ARG A C 1
ATOM 713 O O . ARG A 1 97 ? 7.758 -5.835 -9.436 1.00 98.56 97 ARG A O 1
ATOM 720 N N . SER A 1 98 ? 7.186 -5.795 -7.272 1.00 98.56 98 SER A N 1
ATOM 721 C CA . SER A 1 98 ? 8.557 -5.699 -6.754 1.00 98.56 98 SER A CA 1
ATOM 722 C C . SER A 1 98 ? 9.394 -6.933 -7.105 1.00 98.56 98 SER A C 1
ATOM 724 O O . SER A 1 98 ? 10.536 -6.809 -7.543 1.00 98.56 98 SER A O 1
ATOM 726 N N . ALA A 1 99 ? 8.827 -8.134 -6.982 1.00 98.44 99 ALA A N 1
ATOM 727 C CA . ALA A 1 99 ? 9.512 -9.370 -7.343 1.00 98.44 99 ALA A CA 1
ATOM 728 C C . ALA A 1 99 ? 9.766 -9.442 -8.858 1.00 98.44 99 ALA A C 1
ATOM 730 O O . ALA A 1 99 ? 10.825 -9.887 -9.306 1.00 98.44 99 ALA A O 1
ATOM 731 N N . GLU A 1 100 ? 8.810 -8.988 -9.676 1.00 98.00 100 GLU A N 1
ATOM 732 C CA . GLU A 1 100 ? 9.011 -8.873 -11.122 1.00 98.00 100 GLU A CA 1
ATOM 733 C C . GLU A 1 100 ? 10.041 -7.801 -11.481 1.00 98.00 100 GLU A C 1
ATOM 735 O O . GLU A 1 100 ? 10.892 -8.059 -12.332 1.00 98.00 100 GLU A O 1
ATOM 740 N N . PHE A 1 101 ? 10.026 -6.653 -10.802 1.00 97.81 101 PHE A N 1
ATOM 741 C CA . PHE A 1 101 ? 11.034 -5.608 -10.938 1.00 97.81 101 PHE A CA 1
ATOM 742 C C . PHE A 1 101 ? 12.434 -6.170 -10.689 1.00 97.81 101 PHE A C 1
ATOM 744 O O . PHE A 1 101 ? 13.307 -6.030 -11.543 1.00 97.81 101 PHE A O 1
ATOM 751 N N . ALA A 1 102 ? 12.641 -6.878 -9.575 1.00 97.38 102 ALA A N 1
ATOM 752 C CA . ALA A 1 102 ? 13.945 -7.425 -9.218 1.00 97.38 102 ALA A CA 1
ATOM 753 C C . ALA A 1 102 ? 14.452 -8.458 -10.241 1.00 97.38 102 ALA A C 1
ATOM 755 O O . ALA A 1 102 ? 15.636 -8.476 -10.589 1.00 97.38 102 ALA A O 1
ATOM 756 N N . ARG A 1 103 ? 13.557 -9.298 -10.783 1.00 95.50 103 ARG A N 1
ATOM 757 C CA . ARG A 1 103 ? 13.889 -10.220 -11.884 1.00 95.50 103 ARG A CA 1
ATOM 758 C C . ARG A 1 103 ? 14.227 -9.474 -13.175 1.00 95.50 103 ARG A C 1
ATOM 760 O O . ARG A 1 103 ? 15.225 -9.798 -13.817 1.00 95.50 103 ARG A O 1
ATOM 767 N N . ALA A 1 104 ? 13.415 -8.488 -13.554 1.00 94.06 104 ALA A N 1
ATOM 768 C CA . ALA A 1 104 ? 13.610 -7.702 -14.769 1.00 94.06 104 ALA A CA 1
ATOM 769 C C . ALA A 1 104 ? 14.909 -6.888 -14.713 1.00 94.06 104 ALA A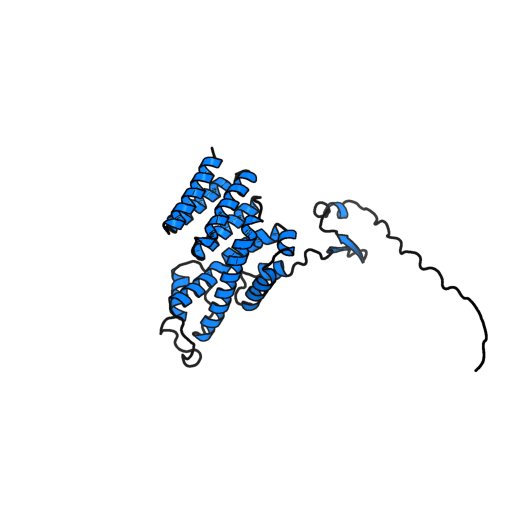 C 1
ATOM 771 O O . ALA A 1 104 ? 15.641 -6.841 -15.697 1.00 94.06 104 ALA A O 1
ATOM 772 N N . TRP A 1 105 ? 15.229 -6.313 -13.553 1.00 93.75 105 TRP A N 1
ATOM 773 C CA . TRP A 1 105 ? 16.455 -5.559 -13.313 1.00 93.75 105 TRP A CA 1
ATOM 774 C C . TRP A 1 105 ? 17.694 -6.416 -13.568 1.00 93.75 105 TRP A C 1
ATOM 776 O O . TRP A 1 105 ? 18.511 -6.086 -14.426 1.00 93.75 105 TRP A O 1
ATOM 786 N N . ARG A 1 106 ? 17.778 -7.583 -12.921 1.00 91.62 106 ARG A N 1
ATOM 787 C CA . ARG A 1 106 ? 18.885 -8.537 -13.113 1.00 91.62 106 ARG A CA 1
ATOM 788 C C . ARG A 1 106 ? 18.999 -9.062 -14.542 1.00 91.62 106 ARG A C 1
ATOM 790 O O . ARG A 1 106 ? 20.073 -9.478 -14.958 1.00 91.62 106 ARG A O 1
ATOM 797 N N . ALA A 1 107 ? 17.899 -9.077 -15.292 1.00 90.12 107 ALA A N 1
ATOM 798 C CA . ALA A 1 107 ? 17.901 -9.528 -16.678 1.00 90.12 107 ALA A CA 1
ATOM 799 C C . ALA A 1 107 ? 18.489 -8.496 -17.657 1.00 90.12 107 ALA A C 1
ATOM 801 O O . ALA A 1 107 ? 18.828 -8.868 -18.781 1.00 90.12 107 ALA A O 1
ATOM 802 N N . VAL A 1 108 ? 18.582 -7.217 -17.270 1.00 87.44 108 VAL A N 1
ATOM 803 C CA . VAL A 1 108 ? 19.017 -6.128 -18.165 1.00 87.44 108 VAL A CA 1
ATOM 804 C C . VAL A 1 108 ? 20.262 -5.382 -17.683 1.00 87.44 108 VAL A C 1
ATOM 806 O O . VAL A 1 108 ? 20.842 -4.624 -18.459 1.00 87.44 108 VAL A O 1
ATOM 809 N N . THR A 1 109 ? 20.678 -5.564 -16.427 1.00 86.75 109 THR A N 1
ATOM 810 C CA . THR A 1 109 ? 21.836 -4.882 -15.838 1.00 86.75 109 THR A CA 1
ATOM 811 C C . THR A 1 109 ? 22.479 -5.713 -14.722 1.00 86.75 109 THR A C 1
ATOM 813 O O . THR A 1 109 ? 21.785 -6.387 -13.967 1.00 86.75 109 THR A O 1
ATOM 816 N N . ASP A 1 110 ? 23.803 -5.599 -14.574 1.00 87.44 110 ASP A N 1
ATOM 817 C CA . ASP A 1 110 ? 24.576 -6.193 -13.467 1.00 87.44 110 ASP A CA 1
ATOM 818 C C . ASP A 1 110 ? 24.688 -5.252 -12.245 1.00 87.44 110 ASP A C 1
ATOM 820 O O . ASP A 1 110 ? 25.367 -5.548 -11.263 1.00 87.44 110 ASP A O 1
ATOM 824 N N . ARG A 1 111 ? 24.045 -4.077 -12.299 1.00 90.00 111 ARG A N 1
ATOM 825 C CA . ARG A 1 111 ? 23.997 -3.123 -11.178 1.00 90.00 111 ARG A CA 1
ATOM 826 C C . ARG A 1 111 ? 23.206 -3.701 -10.003 1.00 90.00 111 ARG A C 1
ATOM 828 O O . ARG A 1 111 ? 22.203 -4.382 -10.211 1.00 90.00 111 ARG A O 1
ATOM 835 N N . CYS A 1 112 ? 23.575 -3.310 -8.782 1.00 94.25 112 CYS A N 1
ATOM 836 C CA . CYS A 1 112 ? 22.735 -3.525 -7.603 1.00 94.25 112 CYS A CA 1
ATOM 837 C C . CYS A 1 112 ? 21.316 -2.986 -7.833 1.00 94.25 112 CYS A C 1
ATOM 839 O O . CYS A 1 112 ? 21.128 -2.028 -8.594 1.00 94.25 112 CYS A O 1
ATOM 841 N N . LEU A 1 113 ? 20.333 -3.610 -7.179 1.00 96.12 113 LEU A N 1
ATOM 842 C CA . LEU A 1 113 ? 18.969 -3.089 -7.145 1.00 96.12 113 LEU A CA 1
ATOM 843 C C . LEU A 1 113 ? 18.996 -1.661 -6.577 1.00 96.12 113 LEU A C 1
ATOM 845 O O . LEU A 1 113 ? 19.764 -1.401 -5.647 1.00 96.12 113 LEU A O 1
ATOM 849 N N . PRO A 1 114 ? 18.221 -0.725 -7.148 1.00 95.88 114 PRO A N 1
ATOM 850 C CA . PRO A 1 114 ? 18.117 0.611 -6.589 1.00 95.88 114 PRO A CA 1
ATOM 851 C C . PRO A 1 114 ? 17.453 0.546 -5.213 1.00 95.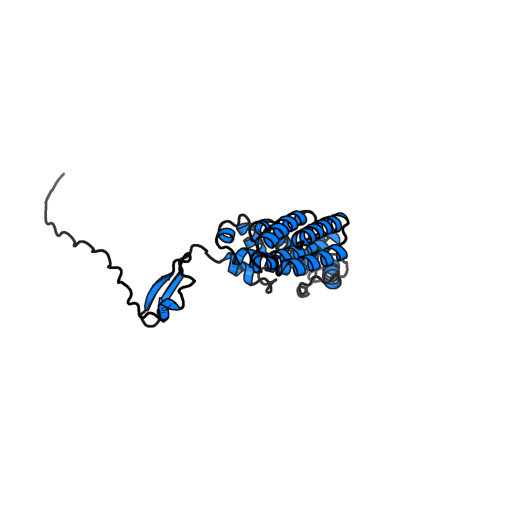88 114 PRO A C 1
ATOM 853 O O . PRO A 1 114 ? 16.547 -0.264 -4.995 1.00 95.88 114 PRO A O 1
ATOM 856 N N . GLU A 1 115 ? 17.875 1.428 -4.311 1.00 95.62 115 GLU A N 1
ATOM 857 C CA . GLU A 1 115 ? 17.151 1.647 -3.061 1.00 95.62 115 GLU A CA 1
ATOM 858 C C . GLU A 1 115 ? 15.696 2.037 -3.382 1.00 95.62 115 GLU A C 1
ATOM 860 O O . GLU A 1 115 ? 15.464 2.810 -4.324 1.00 95.62 115 GLU A O 1
ATOM 865 N N . PRO A 1 116 ? 14.704 1.453 -2.688 1.00 93.81 116 PRO A N 1
ATOM 866 C CA . PRO A 1 116 ? 13.318 1.858 -2.852 1.00 93.81 116 PRO A CA 1
ATOM 867 C C . PRO A 1 116 ? 13.154 3.305 -2.375 1.00 93.81 116 PRO A C 1
ATOM 869 O O . PRO A 1 116 ? 13.722 3.707 -1.364 1.00 93.81 116 PRO A O 1
ATOM 872 N N . GLY A 1 117 ? 12.385 4.089 -3.123 1.00 88.31 117 GLY A N 1
ATOM 873 C CA . GLY A 1 117 ? 12.117 5.482 -2.793 1.00 88.31 117 GLY A CA 1
ATOM 874 C C . GLY A 1 117 ? 10.995 6.033 -3.671 1.00 88.31 117 GLY A C 1
ATOM 875 O O . GLY A 1 117 ? 10.947 5.705 -4.864 1.00 88.31 117 GLY A O 1
ATOM 876 N N . PRO A 1 118 ? 10.059 6.821 -3.113 1.00 82.62 118 PRO A N 1
ATOM 877 C CA . PRO A 1 118 ? 8.911 7.347 -3.845 1.00 82.62 118 PRO A CA 1
ATOM 878 C C . PRO A 1 118 ? 9.269 8.540 -4.743 1.00 82.62 118 PRO A C 1
ATOM 880 O O . PRO A 1 118 ? 8.395 9.067 -5.426 1.00 82.62 118 PRO A O 1
ATOM 883 N N . GLU A 1 119 ? 10.518 9.007 -4.737 1.00 89.94 119 GLU A N 1
ATOM 884 C CA . GLU A 1 119 ? 10.932 10.168 -5.512 1.00 89.94 119 GLU A CA 1
ATOM 885 C C . GLU A 1 119 ? 10.836 9.886 -7.015 1.00 89.94 119 GLU A C 1
ATOM 887 O O . GLU A 1 119 ? 11.441 8.942 -7.533 1.00 89.94 119 GLU A O 1
ATOM 892 N N . ASP A 1 120 ? 10.160 10.775 -7.750 1.00 88.81 120 ASP A N 1
ATOM 893 C CA . ASP A 1 120 ? 9.943 10.642 -9.197 1.00 88.81 120 ASP A CA 1
ATOM 894 C C . ASP A 1 120 ? 11.237 10.360 -9.968 1.00 88.81 120 ASP A C 1
ATOM 896 O O . ASP A 1 120 ? 11.261 9.562 -10.902 1.00 88.81 120 ASP A O 1
ATOM 900 N N . GLN A 1 121 ? 12.346 10.987 -9.570 1.00 90.38 121 GLN A N 1
ATOM 901 C CA . GLN A 1 121 ? 13.645 10.780 -10.209 1.00 90.38 121 GLN A CA 1
ATOM 902 C C . GLN A 1 121 ? 14.177 9.346 -10.047 1.00 90.38 121 GLN A C 1
ATOM 904 O O . GLN A 1 121 ? 14.775 8.815 -10.988 1.00 90.38 121 GLN A O 1
ATOM 909 N N . VAL A 1 122 ? 13.936 8.709 -8.896 1.00 91.50 122 VAL A N 1
ATOM 910 C CA . VAL A 1 122 ? 14.341 7.326 -8.604 1.00 91.50 122 VAL A CA 1
ATOM 911 C C . VAL A 1 122 ? 13.479 6.373 -9.426 1.00 91.50 122 VAL A C 1
ATOM 913 O O . VAL A 1 122 ? 14.006 5.556 -10.186 1.00 91.50 122 VAL A O 1
ATOM 916 N N . VAL A 1 123 ? 12.158 6.556 -9.371 1.00 95.69 123 VAL A N 1
ATOM 917 C CA . VAL A 1 123 ? 11.177 5.733 -10.090 1.00 95.69 123 VAL A CA 1
ATOM 918 C C . VAL A 1 123 ? 11.369 5.827 -11.609 1.00 95.69 123 VAL A C 1
ATOM 920 O O . VAL A 1 123 ? 11.524 4.808 -12.290 1.00 95.69 123 VAL A O 1
ATOM 923 N N . LEU A 1 124 ? 11.432 7.042 -12.165 1.00 94.75 124 LEU A N 1
ATOM 924 C CA . LEU A 1 124 ? 11.645 7.263 -13.600 1.00 94.75 124 LEU A CA 1
ATOM 925 C C . LEU A 1 124 ? 13.031 6.788 -14.046 1.00 94.75 124 LEU A C 1
ATOM 927 O O . LEU A 1 124 ? 13.175 6.270 -15.155 1.00 94.75 124 LEU A O 1
ATOM 931 N N . GLY A 1 125 ? 14.054 6.958 -13.206 1.00 93.88 125 GLY A N 1
ATOM 932 C CA . GLY A 1 125 ? 15.399 6.450 -13.459 1.00 93.88 125 GLY A CA 1
ATOM 933 C C . GLY A 1 125 ? 15.408 4.931 -13.609 1.00 93.88 125 GLY A C 1
ATOM 934 O O . GLY A 1 125 ? 15.907 4.413 -14.611 1.00 93.88 125 GLY A O 1
ATOM 935 N N . ALA A 1 126 ? 14.787 4.220 -12.669 1.00 94.69 126 ALA A N 1
ATOM 936 C CA . ALA A 1 126 ? 14.674 2.768 -12.708 1.00 94.69 126 ALA A CA 1
ATOM 937 C C . ALA A 1 126 ? 13.859 2.282 -13.921 1.00 94.69 126 ALA A C 1
ATOM 939 O O . ALA A 1 126 ? 14.299 1.391 -14.654 1.00 94.69 126 ALA A O 1
ATOM 940 N N . ALA A 1 127 ? 12.726 2.929 -14.212 1.00 95.56 127 ALA A N 1
ATOM 941 C CA . ALA A 1 127 ? 11.906 2.616 -15.380 1.00 95.56 127 ALA A CA 1
ATOM 942 C C . ALA A 1 127 ? 12.674 2.802 -16.703 1.00 95.56 127 ALA A C 1
ATOM 944 O O . ALA A 1 127 ? 12.558 1.987 -17.624 1.00 95.56 127 ALA A O 1
ATOM 945 N N . ARG A 1 128 ? 13.507 3.847 -16.808 1.00 93.06 128 ARG A N 1
ATOM 946 C CA . ARG A 1 128 ? 14.373 4.084 -17.977 1.00 93.06 128 ARG A CA 1
ATOM 947 C C . ARG A 1 128 ? 15.434 3.001 -18.153 1.00 93.06 128 ARG A C 1
ATOM 949 O O . ARG A 1 128 ? 15.732 2.663 -19.293 1.00 93.06 128 ARG A O 1
ATOM 956 N N . VAL A 1 129 ? 15.974 2.428 -17.076 1.00 91.31 129 VAL A N 1
ATOM 957 C CA . VAL A 1 129 ? 16.922 1.300 -17.169 1.00 91.31 129 VAL A CA 1
ATOM 958 C C . VAL A 1 129 ? 16.238 0.056 -17.745 1.00 91.31 129 VAL A C 1
ATOM 960 O O . VAL A 1 129 ? 16.778 -0.567 -18.655 1.00 91.31 129 VAL A O 1
ATOM 963 N N . LEU A 1 130 ? 15.025 -0.270 -17.285 1.00 92.25 130 LEU A N 1
ATOM 964 C CA . LEU A 1 130 ? 14.276 -1.446 -17.756 1.00 92.25 130 LEU A CA 1
ATOM 965 C C . LEU A 1 130 ? 13.740 -1.319 -19.198 1.00 92.25 130 LEU A C 1
ATOM 967 O O . LEU A 1 130 ? 13.469 -2.330 -19.853 1.00 92.25 130 LEU A O 1
ATOM 971 N N . SER A 1 131 ? 13.566 -0.090 -19.695 1.00 91.19 131 SER A N 1
ATOM 972 C CA . SER A 1 131 ? 12.950 0.196 -21.004 1.00 91.19 131 SER A CA 1
ATOM 973 C C . SER A 1 131 ? 13.919 0.715 -22.073 1.00 91.19 131 SER A C 1
ATOM 975 O O . SER A 1 131 ? 13.712 0.472 -23.263 1.00 91.19 131 SER A O 1
ATOM 977 N N . GLY A 1 132 ? 14.972 1.435 -21.685 1.00 78.06 132 GLY A N 1
ATOM 978 C CA . GLY A 1 132 ? 15.797 2.237 -22.588 1.00 78.06 132 GLY A CA 1
ATOM 979 C C . GLY A 1 132 ? 17.015 1.500 -23.150 1.00 78.06 132 GLY A C 1
ATOM 980 O O . GLY A 1 132 ? 17.556 0.619 -22.482 1.00 78.06 132 GLY A O 1
ATOM 981 N N . PRO A 1 133 ? 17.525 1.883 -24.342 1.00 62.38 133 PRO A N 1
ATOM 982 C CA . PRO A 1 133 ? 18.641 1.226 -25.045 1.00 62.38 133 PRO A CA 1
ATOM 983 C C . PRO A 1 133 ? 19.954 1.154 -24.240 1.00 62.38 133 PRO A C 1
ATOM 985 O O . PRO A 1 133 ? 20.805 0.331 -24.560 1.00 62.38 133 PRO A O 1
ATOM 988 N N . PHE A 1 134 ? 20.074 1.950 -23.172 1.00 51.56 134 PHE A N 1
ATOM 989 C CA . PHE A 1 134 ? 21.272 2.197 -22.361 1.00 51.56 134 PHE A CA 1
ATOM 990 C C . PHE A 1 134 ? 21.609 1.145 -21.287 1.00 51.56 134 PHE A C 1
ATOM 992 O O . PHE A 1 134 ? 22.560 1.337 -20.532 1.00 51.56 134 PHE A O 1
ATOM 999 N N . GLY A 1 135 ? 20.900 0.016 -21.237 1.00 49.50 135 GLY A N 1
ATOM 1000 C CA . GLY A 1 135 ? 21.423 -1.196 -20.599 1.00 49.50 135 GLY A CA 1
ATOM 1001 C C . GLY A 1 135 ? 22.541 -1.800 -21.455 1.00 49.50 135 GLY A C 1
ATOM 1002 O O . GLY A 1 135 ? 22.279 -2.666 -22.288 1.00 49.50 135 GLY A O 1
ATOM 1003 N N . LEU A 1 136 ? 23.772 -1.296 -21.326 1.00 47.47 136 LEU A N 1
ATOM 1004 C CA . LEU A 1 136 ? 24.963 -1.969 -21.861 1.00 47.47 136 LEU A CA 1
ATOM 1005 C C . LEU A 1 136 ? 25.267 -3.236 -21.026 1.00 47.47 136 LEU A C 1
ATOM 1007 O O . LEU A 1 136 ? 24.864 -3.319 -19.868 1.00 47.47 136 LEU A O 1
ATOM 1011 N N . PRO A 1 137 ? 25.899 -4.259 -21.624 1.00 44.31 137 PRO A N 1
ATOM 1012 C CA . PRO A 1 137 ? 25.488 -5.650 -21.455 1.00 44.31 137 PRO A CA 1
ATOM 1013 C C . PRO A 1 137 ? 26.014 -6.333 -20.188 1.00 44.31 137 PRO A C 1
ATOM 1015 O O . PRO A 1 137 ? 27.217 -6.539 -20.053 1.00 44.31 137 PRO A O 1
ATOM 1018 N N . GLY A 1 138 ? 25.082 -6.854 -19.389 1.00 45.91 138 GLY A N 1
ATOM 1019 C CA . GLY A 1 138 ? 25.214 -8.153 -18.726 1.00 45.91 138 GLY A CA 1
ATOM 1020 C C . GLY A 1 138 ? 24.534 -9.215 -19.603 1.00 45.91 138 GLY A C 1
ATOM 1021 O O . GLY A 1 138 ? 23.366 -9.072 -19.953 1.00 45.91 138 GLY A O 1
ATOM 1022 N N . ARG A 1 139 ? 25.294 -10.222 -20.064 1.00 49.47 139 ARG A N 1
ATOM 1023 C CA . ARG A 1 139 ? 24.921 -11.282 -21.041 1.00 49.47 139 ARG A CA 1
ATOM 1024 C C . ARG A 1 139 ? 24.213 -10.792 -22.326 1.00 49.47 139 ARG A C 1
ATOM 1026 O O . ARG A 1 139 ? 23.001 -10.885 -22.489 1.00 49.47 139 ARG A O 1
ATOM 1033 N N . LEU A 1 140 ? 25.011 -10.366 -23.312 1.00 52.47 140 LEU A N 1
ATOM 1034 C CA . LEU A 1 140 ? 24.641 -10.236 -24.741 1.00 52.47 140 LEU A CA 1
ATOM 1035 C C . LEU A 1 140 ? 23.498 -9.262 -25.109 1.00 52.47 140 LEU A C 1
ATOM 1037 O O . LEU A 1 140 ? 23.135 -9.198 -26.280 1.00 52.47 140 LEU A O 1
ATOM 1041 N N . GLY A 1 141 ? 22.929 -8.487 -24.177 1.00 51.09 141 GLY A N 1
ATOM 1042 C CA . GLY A 1 141 ? 21.826 -7.568 -24.504 1.00 51.09 141 GLY A CA 1
ATOM 1043 C C . GLY A 1 141 ? 20.557 -8.285 -24.992 1.00 51.09 141 GLY A C 1
ATOM 1044 O O . GLY A 1 141 ? 19.716 -7.676 -25.649 1.00 51.09 141 GLY A O 1
ATOM 1045 N N . LEU A 1 142 ? 20.431 -9.579 -24.674 1.00 53.34 142 LEU A N 1
ATOM 1046 C CA . LEU A 1 142 ? 19.307 -10.443 -25.054 1.00 53.34 142 LEU A CA 1
ATOM 1047 C C . LEU A 1 142 ? 18.170 -10.434 -24.017 1.00 53.34 142 LEU A C 1
ATOM 1049 O O . LEU A 1 142 ? 17.160 -11.112 -24.207 1.00 53.34 142 LEU A O 1
ATOM 1053 N N . GLY A 1 143 ? 18.314 -9.679 -22.923 1.00 60.81 143 GLY A N 1
ATOM 1054 C CA . GLY A 1 143 ? 17.241 -9.458 -21.958 1.00 60.81 143 GLY A CA 1
ATOM 1055 C C . GLY A 1 143 ? 16.045 -8.776 -22.625 1.00 60.81 143 GLY A C 1
ATOM 1056 O O . GLY A 1 143 ? 16.187 -7.741 -23.282 1.00 60.81 143 GLY A O 1
ATOM 1057 N N . ARG A 1 144 ? 14.849 -9.362 -22.480 1.00 68.88 144 ARG A N 1
ATOM 1058 C CA . ARG A 1 144 ? 13.612 -8.803 -23.040 1.00 68.88 144 ARG A CA 1
ATOM 1059 C C . ARG A 1 144 ? 13.323 -7.456 -22.377 1.00 68.88 144 ARG A C 1
ATOM 1061 O O . ARG A 1 144 ? 12.962 -7.399 -21.207 1.00 68.88 144 ARG A O 1
ATOM 1068 N N . ARG A 1 145 ? 13.456 -6.382 -23.151 1.00 81.31 145 ARG A N 1
ATOM 1069 C CA . ARG A 1 145 ? 13.123 -5.014 -22.734 1.00 81.31 145 ARG A CA 1
ATOM 1070 C C . ARG A 1 145 ? 11.624 -4.886 -22.489 1.00 81.31 145 ARG A C 1
ATOM 1072 O O . ARG A 1 145 ? 10.819 -5.470 -23.222 1.00 81.31 145 ARG A O 1
ATOM 1079 N N . LEU A 1 146 ? 11.260 -4.098 -21.485 1.00 91.00 146 LEU A N 1
ATOM 1080 C CA . LEU A 1 146 ? 9.864 -3.827 -21.163 1.00 91.00 146 LEU A CA 1
ATOM 1081 C C . LEU A 1 146 ? 9.403 -2.524 -21.832 1.00 91.00 146 LEU A C 1
ATOM 1083 O O . LEU A 1 146 ? 10.176 -1.565 -21.898 1.00 91.00 146 LEU A O 1
ATOM 1087 N N . PRO A 1 147 ? 8.141 -2.438 -22.293 1.00 93.31 147 PRO A N 1
ATOM 1088 C CA . PRO A 1 147 ? 7.531 -1.154 -22.622 1.00 93.31 147 PRO A CA 1
ATOM 1089 C C . PRO A 1 147 ? 7.654 -0.190 -21.435 1.00 93.31 147 PRO A C 1
ATOM 1091 O O . PRO A 1 147 ? 7.475 -0.614 -20.292 1.00 93.31 147 PRO A O 1
ATOM 1094 N N . PHE A 1 148 ? 7.914 1.098 -21.692 1.00 92.88 148 PHE A N 1
ATOM 1095 C CA . PHE A 1 148 ? 8.136 2.092 -20.629 1.00 92.88 148 PHE A CA 1
ATOM 1096 C C . PHE A 1 148 ? 7.010 2.106 -19.587 1.00 92.88 148 PHE A C 1
ATOM 1098 O O . PHE A 1 148 ? 7.291 2.135 -18.397 1.00 92.88 148 PHE A O 1
ATOM 1105 N N . ALA A 1 149 ? 5.751 1.987 -20.018 1.00 95.25 149 ALA A N 1
ATOM 1106 C CA . ALA A 1 149 ? 4.606 1.919 -19.110 1.00 95.25 149 ALA A CA 1
ATOM 1107 C C . ALA A 1 149 ? 4.683 0.731 -18.131 1.00 95.25 149 ALA A C 1
ATOM 1109 O O . ALA A 1 149 ? 4.428 0.902 -16.943 1.00 95.25 149 ALA A O 1
ATOM 1110 N N . ARG A 1 150 ? 5.097 -0.459 -18.595 1.00 96.75 150 ARG A N 1
ATOM 1111 C CA . ARG A 1 150 ? 5.283 -1.624 -17.714 1.00 96.75 150 ARG A CA 1
ATOM 1112 C C . ARG A 1 150 ? 6.502 -1.452 -16.815 1.00 96.75 150 ARG A C 1
ATOM 1114 O O . ARG A 1 150 ? 6.430 -1.765 -15.637 1.00 96.75 150 ARG A O 1
ATOM 1121 N N . ALA A 1 151 ? 7.605 -0.937 -17.353 1.00 96.31 151 ALA A N 1
ATOM 1122 C CA . ALA A 1 151 ? 8.790 -0.625 -16.559 1.00 96.31 151 ALA A CA 1
ATOM 1123 C C . ALA A 1 151 ? 8.479 0.367 -15.425 1.00 96.31 151 ALA A C 1
ATOM 1125 O O . ALA A 1 151 ? 8.968 0.193 -14.311 1.00 96.31 151 ALA A O 1
ATOM 1126 N N . LEU A 1 152 ? 7.645 1.371 -15.706 1.00 96.62 152 LEU A N 1
ATOM 1127 C CA . LEU A 1 152 ? 7.177 2.347 -14.730 1.00 96.62 152 LEU A CA 1
ATOM 1128 C C . LEU A 1 152 ? 6.290 1.699 -13.664 1.00 96.62 152 LEU A C 1
ATOM 1130 O O . LEU A 1 152 ? 6.541 1.903 -12.486 1.00 96.62 152 LEU A O 1
ATOM 1134 N N . ASP A 1 153 ? 5.317 0.875 -14.056 1.00 97.75 153 ASP A N 1
ATOM 1135 C CA . ASP A 1 153 ? 4.452 0.136 -13.122 1.00 97.75 153 ASP A CA 1
ATOM 1136 C C . ASP A 1 153 ? 5.265 -0.753 -12.157 1.00 97.75 153 ASP A C 1
ATOM 1138 O O . ASP A 1 153 ? 5.046 -0.731 -10.946 1.00 97.75 153 ASP A O 1
ATOM 1142 N N . LEU A 1 154 ? 6.278 -1.464 -12.664 1.00 98.25 154 LEU A N 1
ATOM 1143 C CA . LEU A 1 154 ? 7.184 -2.260 -11.829 1.00 98.25 154 LEU A CA 1
ATOM 1144 C C . LEU A 1 154 ? 8.031 -1.399 -10.881 1.00 98.25 154 LEU A C 1
ATOM 1146 O O . LEU A 1 154 ? 8.168 -1.742 -9.708 1.00 98.25 154 LEU A O 1
ATOM 1150 N N . ALA A 1 155 ? 8.581 -0.285 -11.373 1.00 98.00 155 ALA A N 1
ATOM 1151 C CA . ALA A 1 155 ? 9.375 0.637 -10.562 1.00 98.00 155 ALA A CA 1
ATOM 1152 C C . ALA A 1 155 ? 8.535 1.306 -9.461 1.00 98.00 155 ALA A C 1
ATOM 1154 O O . ALA A 1 155 ? 9.009 1.451 -8.338 1.00 98.00 155 ALA A O 1
ATOM 1155 N N . VAL A 1 156 ? 7.278 1.657 -9.753 1.00 98.00 156 VAL A N 1
ATOM 1156 C CA . VAL A 1 156 ? 6.326 2.159 -8.754 1.00 98.00 156 VAL A CA 1
ATOM 1157 C C . VAL A 1 156 ? 6.059 1.090 -7.701 1.00 98.00 156 VAL A C 1
ATOM 1159 O O . VAL A 1 156 ? 6.173 1.383 -6.517 1.00 98.00 156 VAL A O 1
ATOM 1162 N N . GLY A 1 157 ? 5.768 -0.152 -8.106 1.00 98.25 157 GLY A N 1
ATOM 1163 C CA . GLY A 1 157 ? 5.565 -1.261 -7.169 1.00 98.25 157 GLY A CA 1
ATOM 1164 C C . GLY A 1 157 ? 6.759 -1.476 -6.235 1.00 98.25 157 GLY A C 1
ATOM 1165 O O . GLY A 1 157 ? 6.566 -1.609 -5.029 1.00 98.25 157 GLY A O 1
ATOM 1166 N N . TRP A 1 158 ? 7.979 -1.424 -6.784 1.00 98.38 158 TRP A N 1
ATOM 1167 C CA . TRP A 1 158 ? 9.223 -1.461 -6.010 1.00 98.38 158 TRP A CA 1
ATOM 1168 C C . TRP A 1 158 ? 9.302 -0.326 -4.986 1.00 98.38 158 TRP A C 1
ATOM 1170 O O . TRP A 1 158 ? 9.558 -0.580 -3.812 1.00 98.38 158 TRP A O 1
ATOM 1180 N N . ALA A 1 159 ? 9.030 0.908 -5.405 1.00 98.06 159 ALA A N 1
ATOM 1181 C CA . ALA A 1 159 ? 9.122 2.082 -4.546 1.00 98.06 159 ALA A CA 1
ATOM 1182 C C . ALA A 1 159 ? 8.127 2.075 -3.375 1.00 98.06 159 ALA A C 1
ATOM 1184 O O . ALA A 1 159 ? 8.484 2.496 -2.282 1.00 98.06 159 ALA A O 1
ATOM 1185 N N . ILE A 1 160 ? 6.897 1.594 -3.580 1.00 97.75 160 ILE A N 1
ATOM 1186 C CA . ILE A 1 160 ? 5.805 1.772 -2.603 1.00 97.75 160 ILE A CA 1
ATOM 1187 C C . ILE A 1 160 ? 5.534 0.555 -1.711 1.00 97.75 160 ILE A C 1
ATOM 1189 O O . ILE A 1 160 ? 4.640 0.606 -0.870 1.00 97.75 160 ILE A O 1
ATOM 1193 N N . ALA A 1 161 ? 6.232 -0.568 -1.901 1.00 98.19 161 ALA A N 1
ATOM 1194 C CA . ALA A 1 161 ? 5.920 -1.782 -1.140 1.00 98.19 161 ALA A CA 1
ATOM 1195 C C . ALA A 1 161 ? 6.159 -1.633 0.377 1.00 98.19 161 ALA A C 1
ATOM 1197 O O . ALA A 1 161 ? 5.490 -2.311 1.153 1.00 98.19 161 ALA A O 1
ATOM 1198 N N . GLU A 1 162 ? 7.060 -0.738 0.799 1.00 97.50 162 GLU A N 1
ATOM 1199 C CA . GLU A 1 162 ? 7.297 -0.451 2.221 1.00 97.50 162 GLU A CA 1
ATOM 1200 C C . GLU A 1 162 ? 6.084 0.238 2.856 1.00 97.50 162 GLU A C 1
ATOM 1202 O O . GLU A 1 162 ? 5.596 -0.235 3.877 1.00 97.50 162 GLU A O 1
ATOM 1207 N N . ASP A 1 163 ? 5.529 1.267 2.206 1.00 97.69 163 ASP A N 1
ATOM 1208 C CA . ASP A 1 163 ? 4.328 1.982 2.665 1.00 97.69 163 ASP A CA 1
ATOM 1209 C C . ASP A 1 163 ? 3.145 1.016 2.880 1.00 97.69 163 ASP A C 1
ATOM 1211 O O . ASP A 1 163 ? 2.500 1.013 3.931 1.00 97.69 163 ASP A O 1
ATOM 1215 N N . TRP A 1 164 ? 2.891 0.123 1.914 1.00 98.25 164 TRP A N 1
ATOM 1216 C CA . TRP A 1 164 ? 1.860 -0.912 2.063 1.00 98.25 164 TRP A CA 1
ATOM 1217 C C . TRP A 1 164 ? 2.179 -1.904 3.185 1.00 98.25 164 TRP A C 1
ATOM 1219 O O . TRP A 1 164 ? 1.275 -2.346 3.895 1.00 98.25 164 TRP A O 1
ATOM 1229 N N . SER A 1 165 ? 3.449 -2.281 3.342 1.00 97.81 165 SER A N 1
ATOM 1230 C CA . SER A 1 165 ? 3.880 -3.224 4.374 1.00 97.81 165 SER A CA 1
ATOM 1231 C C . SER A 1 165 ? 3.762 -2.630 5.772 1.00 97.81 165 SER A C 1
ATOM 1233 O O . SER A 1 165 ? 3.362 -3.343 6.693 1.00 97.81 165 SER A O 1
ATOM 1235 N N . ALA A 1 166 ? 4.063 -1.342 5.941 1.00 97.06 166 ALA A N 1
ATOM 1236 C CA . ALA A 1 166 ? 3.877 -0.621 7.193 1.00 97.06 166 ALA A CA 1
ATOM 1237 C C . ALA A 1 166 ? 2.397 -0.648 7.604 1.00 97.06 166 ALA A C 1
ATOM 1239 O O . ALA A 1 166 ? 2.069 -1.177 8.665 1.00 97.06 166 ALA A O 1
ATOM 1240 N N . ALA A 1 167 ? 1.497 -0.229 6.707 1.00 97.62 167 ALA A N 1
ATOM 1241 C CA . ALA A 1 167 ? 0.055 -0.260 6.952 1.00 97.62 167 ALA A CA 1
ATOM 1242 C C . ALA A 1 167 ? -0.464 -1.674 7.271 1.00 97.62 167 ALA A C 1
ATOM 1244 O O . ALA A 1 167 ? -1.212 -1.877 8.231 1.00 97.62 167 ALA A O 1
ATOM 1245 N N . ALA A 1 168 ? -0.038 -2.680 6.499 1.00 97.19 168 ALA A N 1
ATOM 1246 C CA . ALA A 1 168 ? -0.433 -4.066 6.735 1.00 97.19 168 ALA A CA 1
ATOM 1247 C C . ALA A 1 168 ? 0.085 -4.584 8.078 1.00 97.19 168 ALA A C 1
ATOM 1249 O O . ALA A 1 168 ? -0.631 -5.295 8.778 1.00 97.19 168 ALA A O 1
ATOM 1250 N N . THR A 1 169 ? 1.314 -4.226 8.453 1.00 96.50 169 THR A N 1
ATOM 1251 C CA . THR A 1 169 ? 1.908 -4.608 9.738 1.00 96.50 169 THR A CA 1
ATOM 1252 C C . THR A 1 169 ? 1.072 -4.068 10.887 1.00 96.50 169 THR A C 1
ATOM 1254 O O . THR A 1 169 ? 0.718 -4.842 11.774 1.00 96.50 169 THR A O 1
ATOM 1257 N N . THR A 1 170 ? 0.688 -2.794 10.840 1.00 96.00 170 THR A N 1
ATOM 1258 C CA . THR A 1 170 ? -0.168 -2.166 11.851 1.00 96.00 170 THR A CA 1
ATOM 1259 C C . THR A 1 170 ? -1.511 -2.890 11.993 1.00 96.00 170 THR A C 1
ATOM 1261 O O . THR A 1 170 ? -1.870 -3.343 13.085 1.00 96.00 170 THR A O 1
ATOM 1264 N N . VAL A 1 171 ? -2.222 -3.096 10.879 1.00 95.31 171 VAL A N 1
ATOM 1265 C CA . VAL A 1 171 ? -3.523 -3.789 10.853 1.00 95.31 171 VAL A CA 1
ATOM 1266 C C . VAL A 1 171 ? -3.412 -5.213 11.400 1.00 95.31 171 VAL A C 1
ATOM 1268 O O . VAL A 1 171 ? -4.183 -5.626 12.270 1.00 95.31 171 VAL A O 1
ATOM 1271 N N . LEU A 1 172 ? -2.426 -5.970 10.916 1.00 94.00 172 LEU A N 1
ATOM 1272 C CA . LEU A 1 172 ? -2.236 -7.363 11.297 1.00 94.00 172 LEU A CA 1
ATOM 1273 C C . LEU A 1 172 ? -1.755 -7.496 12.742 1.00 94.00 172 LEU A C 1
ATOM 1275 O O . LEU A 1 172 ? -2.137 -8.456 13.401 1.00 94.00 172 LEU A O 1
ATOM 1279 N N . GLN A 1 173 ? -0.956 -6.572 13.280 1.00 93.38 173 GLN A N 1
ATOM 1280 C CA . GLN A 1 173 ? -0.535 -6.610 14.686 1.00 93.38 173 GLN A CA 1
ATOM 1281 C C . GLN A 1 173 ? -1.705 -6.385 15.648 1.00 93.38 173 GLN A C 1
ATOM 1283 O O . GLN A 1 173 ? -1.729 -6.990 16.725 1.00 93.38 173 GLN A O 1
ATOM 1288 N N . ARG A 1 174 ? -2.693 -5.575 15.250 1.00 91.38 174 ARG A N 1
ATOM 1289 C CA . ARG A 1 174 ? -3.800 -5.160 16.116 1.00 91.38 174 ARG A CA 1
ATOM 1290 C C . ARG A 1 174 ? -4.760 -6.292 16.486 1.00 91.38 174 ARG A C 1
ATOM 1292 O O . ARG A 1 174 ? -5.302 -6.276 17.588 1.00 91.38 174 ARG A O 1
ATOM 1299 N N . SER A 1 175 ? -4.958 -7.281 15.610 1.00 88.00 175 SER A N 1
ATOM 1300 C CA . SER A 1 175 ? -5.929 -8.359 15.842 1.00 88.00 175 SER A CA 1
ATOM 1301 C C . SER A 1 175 ? -5.430 -9.728 15.384 1.00 88.00 175 SER A C 1
ATOM 1303 O O . SER A 1 175 ? -5.235 -9.980 14.196 1.00 88.00 175 SER A O 1
ATOM 1305 N N . ALA A 1 176 ? -5.303 -10.657 16.337 1.00 87.50 176 ALA A N 1
ATOM 1306 C CA . ALA A 1 176 ? -5.028 -12.066 16.050 1.00 87.50 176 ALA A CA 1
ATOM 1307 C C . ALA A 1 176 ? -6.160 -12.726 15.242 1.00 87.50 176 ALA A C 1
ATOM 1309 O O . ALA A 1 176 ? -5.896 -13.563 14.388 1.00 87.50 176 ALA A O 1
ATOM 1310 N N . ALA A 1 177 ? -7.415 -12.311 15.455 1.00 89.00 177 ALA A N 1
ATOM 1311 C CA . ALA A 1 177 ? -8.546 -12.824 14.683 1.00 89.00 177 ALA A CA 1
ATOM 1312 C C . ALA A 1 177 ? -8.437 -12.442 13.197 1.00 89.00 177 ALA A C 1
ATOM 1314 O O . ALA A 1 177 ? -8.666 -13.286 12.338 1.00 89.00 177 ALA A O 1
ATOM 1315 N N . ILE A 1 178 ? -8.005 -11.209 12.897 1.00 91.25 178 ILE A N 1
ATOM 1316 C CA . ILE A 1 178 ? -7.759 -10.758 11.516 1.00 91.25 178 ILE A CA 1
ATOM 1317 C C . ILE A 1 178 ? -6.637 -11.579 10.868 1.00 91.25 178 ILE A C 1
ATOM 1319 O O . ILE A 1 178 ? -6.755 -11.979 9.713 1.00 91.25 178 ILE A O 1
ATOM 1323 N N . ARG A 1 179 ? -5.552 -11.866 11.598 1.00 90.56 179 ARG A N 1
ATOM 1324 C CA . ARG A 1 179 ? -4.458 -12.710 11.083 1.00 90.56 179 ARG A CA 1
ATOM 1325 C C . ARG A 1 179 ? -4.894 -14.152 10.819 1.00 90.56 179 ARG A C 1
ATOM 1327 O O . ARG A 1 179 ? -4.465 -14.744 9.824 1.00 90.56 179 ARG A O 1
ATOM 1334 N N . ALA A 1 180 ? -5.721 -14.711 11.700 1.00 87.62 180 ALA A N 1
ATOM 1335 C CA . ALA A 1 180 ? -6.243 -16.066 11.573 1.00 87.62 180 ALA A CA 1
ATOM 1336 C C . ALA A 1 180 ? -7.199 -16.207 10.375 1.00 87.62 180 ALA A C 1
ATOM 1338 O O . ALA A 1 180 ? -7.120 -17.200 9.655 1.00 87.62 180 ALA A O 1
ATOM 1339 N N . ASP A 1 181 ? -8.037 -15.197 10.124 1.00 89.62 181 ASP A N 1
ATOM 1340 C CA . ASP A 1 181 ? -9.040 -15.188 9.046 1.00 89.62 181 ASP A CA 1
ATOM 1341 C C . ASP A 1 181 ? -8.548 -14.516 7.748 1.00 89.62 181 ASP A C 1
ATOM 1343 O O . ASP A 1 181 ? -9.322 -14.169 6.855 1.00 89.62 181 ASP A O 1
ATOM 1347 N N . LEU A 1 182 ? -7.233 -14.309 7.612 1.00 91.00 182 LEU A N 1
ATOM 1348 C CA . LEU A 1 182 ? -6.665 -13.619 6.459 1.00 91.00 182 LEU A CA 1
ATOM 1349 C C . LEU A 1 182 ? -6.791 -14.469 5.182 1.00 91.00 182 LEU A C 1
ATOM 1351 O O . LEU A 1 182 ? -5.888 -15.230 4.825 1.00 91.00 182 LEU A O 1
ATOM 1355 N N . SER A 1 183 ? -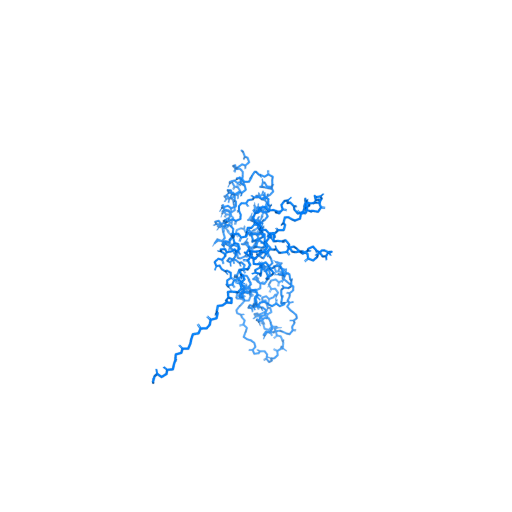7.885 -14.285 4.444 1.00 91.19 183 SER A N 1
ATOM 1356 C CA . SER A 1 183 ? -8.216 -15.036 3.220 1.00 91.19 183 SER A CA 1
ATOM 1357 C C . SER A 1 183 ? -7.090 -15.043 2.173 1.00 91.19 183 SER A C 1
ATOM 1359 O O . SER A 1 183 ? -6.852 -16.043 1.492 1.00 91.19 183 SER A O 1
ATOM 1361 N N . ARG A 1 184 ? -6.339 -13.940 2.071 1.00 93.88 184 ARG A N 1
ATOM 1362 C CA . ARG A 1 184 ? -5.228 -13.758 1.121 1.00 93.88 184 ARG A CA 1
ATOM 1363 C C . ARG A 1 184 ? -3.866 -14.220 1.650 1.00 93.88 184 ARG A C 1
ATOM 1365 O O . ARG A 1 184 ? -2.870 -14.044 0.947 1.00 93.88 184 ARG A O 1
ATOM 1372 N N . ARG A 1 185 ? -3.790 -14.842 2.835 1.00 94.19 185 ARG A N 1
ATOM 1373 C CA . ARG A 1 185 ? -2.527 -15.296 3.455 1.00 94.19 185 ARG A CA 1
ATOM 1374 C C . ARG A 1 185 ? -1.641 -16.121 2.509 1.00 94.19 185 ARG A C 1
ATOM 1376 O O . ARG A 1 185 ? -0.450 -15.818 2.456 1.00 94.19 185 ARG A O 1
ATOM 1383 N N . PRO A 1 186 ? -2.153 -17.086 1.712 1.00 95.50 186 PRO A N 1
ATOM 1384 C CA . PRO A 1 186 ? -1.308 -17.843 0.785 1.00 95.50 186 PRO A CA 1
ATOM 1385 C C . PRO A 1 186 ? -0.681 -16.978 -0.317 1.00 95.50 186 PRO A C 1
ATOM 1387 O O . PRO A 1 186 ? 0.501 -17.135 -0.619 1.00 95.50 186 PRO A O 1
ATOM 1390 N N . ARG A 1 187 ? -1.449 -16.040 -0.893 1.00 97.06 187 ARG A N 1
ATOM 1391 C CA . ARG A 1 187 ? -0.960 -15.115 -1.929 1.00 97.06 187 ARG A CA 1
ATOM 1392 C C . ARG A 1 187 ? 0.104 -14.183 -1.358 1.00 97.06 187 ARG A C 1
ATOM 1394 O O . ARG A 1 187 ? 1.174 -14.051 -1.943 1.00 97.06 187 ARG A O 1
ATOM 1401 N N . LEU A 1 188 ? -0.171 -13.599 -0.192 1.00 96.69 188 LEU A N 1
ATOM 1402 C CA . LEU A 1 188 ? 0.760 -12.706 0.486 1.00 96.69 188 LEU A CA 1
ATOM 1403 C C . LEU A 1 188 ? 2.070 -13.426 0.844 1.00 96.69 188 LEU A C 1
ATOM 1405 O O . LEU A 1 188 ? 3.146 -12.927 0.532 1.00 96.69 188 LEU A O 1
ATOM 1409 N N . ALA A 1 189 ? 1.992 -14.630 1.419 1.00 95.56 189 ALA A N 1
ATOM 1410 C CA . ALA A 1 189 ? 3.171 -15.431 1.747 1.00 95.56 189 ALA A CA 1
ATOM 1411 C C . ALA A 1 189 ? 4.007 -15.778 0.502 1.00 95.56 189 ALA A C 1
ATOM 1413 O O . ALA A 1 189 ? 5.233 -15.682 0.542 1.00 95.56 189 ALA A O 1
ATOM 1414 N N . ALA A 1 190 ? 3.362 -16.128 -0.617 1.00 96.88 190 ALA A N 1
ATOM 1415 C CA . ALA A 1 190 ? 4.054 -16.389 -1.878 1.00 96.88 190 ALA A CA 1
ATOM 1416 C C . ALA A 1 190 ? 4.742 -15.132 -2.438 1.00 96.88 190 ALA A C 1
ATOM 1418 O O . ALA A 1 190 ? 5.882 -15.214 -2.895 1.00 96.88 190 ALA A O 1
ATOM 1419 N N . ALA A 1 191 ? 4.085 -13.969 -2.370 1.00 97.62 191 ALA A N 1
ATOM 1420 C CA . ALA A 1 191 ? 4.649 -12.702 -2.829 1.00 97.62 191 ALA A CA 1
ATOM 1421 C C . ALA A 1 191 ? 5.865 -12.270 -1.987 1.00 97.62 191 ALA A C 1
ATOM 1423 O O . ALA A 1 191 ? 6.883 -11.867 -2.546 1.00 97.62 191 ALA A O 1
ATOM 1424 N N . VAL A 1 192 ? 5.799 -12.431 -0.659 1.00 96.50 192 VAL A N 1
ATOM 1425 C CA . VAL A 1 192 ? 6.936 -12.192 0.250 1.00 96.50 192 VAL A CA 1
ATOM 1426 C C . VAL A 1 192 ? 8.086 -13.156 -0.043 1.00 96.50 192 VAL A C 1
ATOM 1428 O O . VAL A 1 192 ? 9.227 -12.728 -0.197 1.00 96.50 192 VAL A O 1
ATOM 1431 N N . ALA A 1 193 ? 7.800 -14.453 -0.190 1.00 96.00 193 ALA A N 1
ATOM 1432 C CA . ALA A 1 193 ? 8.821 -15.452 -0.503 1.00 96.00 193 ALA A CA 1
ATOM 1433 C C . ALA A 1 193 ? 9.516 -15.187 -1.851 1.00 96.00 193 ALA A C 1
ATOM 1435 O O . ALA A 1 193 ? 10.709 -15.449 -1.989 1.00 96.00 193 ALA A O 1
ATOM 1436 N N . ALA A 1 194 ? 8.794 -14.642 -2.836 1.00 97.12 194 ALA A N 1
ATOM 1437 C CA . ALA A 1 194 ? 9.343 -14.316 -4.150 1.00 97.12 194 ALA A CA 1
ATOM 1438 C C . ALA A 1 194 ? 10.356 -13.158 -4.135 1.00 97.12 194 ALA A C 1
ATOM 1440 O O . ALA A 1 194 ? 11.147 -13.053 -5.074 1.00 97.12 194 ALA A O 1
ATOM 1441 N N . LEU A 1 195 ? 10.330 -12.298 -3.110 1.00 95.94 195 LEU A N 1
ATOM 1442 C CA . LEU A 1 195 ? 11.313 -11.228 -2.923 1.00 95.94 195 LEU A CA 1
ATOM 1443 C C . LEU A 1 195 ? 12.591 -11.714 -2.235 1.00 95.94 195 LEU A C 1
ATOM 1445 O O . LEU A 1 195 ? 13.656 -11.160 -2.492 1.00 95.94 195 LEU A O 1
ATOM 1449 N N . GLY A 1 196 ? 12.509 -12.752 -1.397 1.00 92.06 196 GLY A N 1
ATOM 1450 C CA . GLY A 1 196 ? 13.663 -13.255 -0.651 1.00 92.06 196 GLY A CA 1
ATOM 1451 C C . GLY A 1 196 ? 14.368 -12.137 0.127 1.00 92.06 196 GLY A C 1
ATOM 1452 O O . GLY A 1 196 ? 13.721 -11.375 0.842 1.00 92.06 196 GLY A O 1
ATOM 1453 N N . ASP A 1 197 ? 15.683 -12.017 -0.058 1.00 94.44 197 ASP A N 1
ATOM 1454 C CA . ASP A 1 197 ? 16.524 -11.020 0.621 1.00 94.44 197 ASP A CA 1
ATOM 1455 C C . ASP A 1 197 ? 16.580 -9.656 -0.101 1.00 94.44 197 ASP A C 1
ATOM 1457 O O . ASP A 1 197 ? 17.300 -8.757 0.331 1.00 94.44 197 ASP A O 1
ATOM 1461 N N . ASP A 1 198 ? 15.825 -9.468 -1.191 1.00 96.69 198 ASP A N 1
ATOM 1462 C CA . ASP A 1 198 ? 15.880 -8.242 -2.009 1.00 96.69 198 ASP A CA 1
ATOM 1463 C C . ASP A 1 198 ? 15.296 -7.018 -1.298 1.00 96.69 198 ASP A C 1
ATOM 1465 O O . ASP A 1 198 ? 15.541 -5.884 -1.709 1.00 96.69 198 ASP A O 1
ATOM 1469 N N . ARG A 1 199 ? 14.499 -7.251 -0.253 1.00 96.31 199 ARG A N 1
ATOM 1470 C CA . ARG A 1 199 ? 13.750 -6.236 0.490 1.00 96.31 199 ARG A CA 1
ATOM 1471 C C . ARG A 1 199 ? 13.942 -6.390 1.999 1.00 96.31 199 ARG A C 1
ATOM 1473 O O . ARG A 1 199 ? 13.018 -6.812 2.699 1.00 96.31 199 ARG A O 1
ATOM 1480 N N . PRO A 1 200 ? 15.144 -6.080 2.520 1.00 94.88 200 PRO A N 1
ATOM 1481 C CA . PRO A 1 200 ? 15.433 -6.196 3.948 1.00 94.88 200 PRO A CA 1
ATOM 1482 C C . PRO A 1 200 ? 14.591 -5.240 4.808 1.00 94.88 200 PRO A C 1
ATOM 1484 O O . PRO A 1 200 ? 14.381 -5.513 5.986 1.00 94.88 200 PRO A O 1
ATOM 1487 N N . ASP A 1 201 ? 14.073 -4.157 4.227 1.00 94.94 201 ASP A N 1
ATOM 1488 C CA . ASP A 1 201 ? 13.110 -3.234 4.838 1.00 94.94 201 ASP A CA 1
ATOM 1489 C C . ASP A 1 201 ? 11.792 -3.927 5.233 1.00 94.94 201 ASP A C 1
ATOM 1491 O O . ASP A 1 201 ? 11.173 -3.569 6.232 1.00 94.94 201 ASP A O 1
ATOM 1495 N N . LEU A 1 202 ? 11.411 -5.006 4.540 1.00 96.25 202 LEU A N 1
ATOM 1496 C CA . LEU A 1 202 ? 10.159 -5.738 4.767 1.00 96.25 202 LEU A CA 1
ATOM 1497 C C . LEU A 1 202 ? 10.283 -6.877 5.795 1.00 96.25 202 LEU A C 1
ATOM 1499 O O . LEU A 1 202 ? 9.430 -7.764 5.856 1.00 96.25 202 LEU A O 1
ATOM 1503 N N . TRP A 1 203 ? 11.342 -6.886 6.610 1.00 93.88 203 TRP A N 1
ATOM 1504 C CA . TRP A 1 203 ? 11.691 -7.995 7.512 1.00 93.88 203 TRP A CA 1
ATOM 1505 C C . TRP A 1 203 ? 10.596 -8.378 8.524 1.00 93.88 203 TRP A C 1
ATOM 1507 O O . TRP A 1 203 ? 10.573 -9.515 9.011 1.00 93.88 203 TRP A O 1
ATOM 1517 N N . CYS A 1 204 ? 9.708 -7.448 8.884 1.00 93.00 204 CYS A N 1
ATOM 1518 C CA . CYS A 1 204 ? 8.642 -7.676 9.858 1.00 93.00 204 CYS A CA 1
ATOM 1519 C C . CYS A 1 204 ? 7.533 -8.586 9.308 1.00 93.00 204 CYS A C 1
ATOM 1521 O O . CYS A 1 204 ? 6.995 -9.418 10.040 1.00 93.00 204 CYS A O 1
ATOM 1523 N N . LEU A 1 205 ? 7.231 -8.476 8.015 1.00 93.12 205 LEU A N 1
ATOM 1524 C CA . LEU A 1 205 ? 6.100 -9.126 7.369 1.00 93.12 205 LEU A CA 1
ATOM 1525 C C . LEU A 1 205 ? 6.188 -10.664 7.358 1.00 93.12 205 LEU A C 1
ATOM 1527 O O . LEU A 1 205 ? 5.246 -11.300 7.837 1.00 93.12 205 LEU A O 1
ATOM 1531 N N . PRO A 1 206 ? 7.288 -11.313 6.911 1.00 92.12 206 PRO A N 1
ATOM 1532 C CA . PRO A 1 206 ? 7.392 -12.772 6.972 1.00 92.12 206 PRO A CA 1
ATOM 1533 C C . PRO A 1 206 ? 7.331 -13.297 8.409 1.00 92.12 206 PRO A C 1
ATOM 1535 O O . PRO A 1 206 ? 6.777 -14.368 8.643 1.00 92.12 206 PRO A O 1
ATOM 1538 N N . ARG A 1 207 ? 7.850 -12.538 9.386 1.00 91.38 207 ARG A N 1
ATOM 1539 C CA . ARG A 1 207 ? 7.770 -12.914 10.805 1.00 91.38 207 ARG A CA 1
ATOM 1540 C C . ARG A 1 207 ? 6.337 -12.856 11.309 1.00 91.38 207 ARG A C 1
ATOM 1542 O O . ARG A 1 207 ? 5.898 -13.798 11.956 1.00 91.38 207 ARG A O 1
ATOM 1549 N N . LEU A 1 208 ? 5.604 -11.796 10.974 1.00 91.06 208 LEU A N 1
ATOM 1550 C CA . LEU A 1 208 ? 4.207 -11.630 11.365 1.00 91.06 208 LEU A CA 1
ATOM 1551 C C . LEU A 1 208 ? 3.311 -12.720 10.762 1.00 91.06 208 LEU A C 1
ATOM 1553 O O . LEU A 1 208 ? 2.443 -13.247 11.447 1.00 91.06 208 LEU A O 1
ATOM 1557 N N . LEU A 1 209 ? 3.570 -13.118 9.513 1.00 88.62 209 LEU A N 1
ATOM 1558 C CA . LEU A 1 209 ? 2.859 -14.216 8.846 1.00 88.62 209 LEU A CA 1
ATOM 1559 C C . LEU A 1 209 ? 3.251 -15.606 9.361 1.00 88.62 209 LEU A C 1
ATOM 1561 O O . LEU A 1 209 ? 2.523 -16.567 9.111 1.00 88.62 209 LEU A O 1
ATOM 1565 N N . ALA A 1 210 ? 4.382 -15.729 10.053 1.00 88.69 210 ALA A N 1
ATOM 1566 C CA . ALA A 1 210 ? 4.810 -16.960 10.708 1.00 88.69 210 ALA A CA 1
ATOM 1567 C C . ALA A 1 210 ? 4.287 -17.083 12.147 1.00 88.69 210 ALA A C 1
ATOM 1569 O O . ALA A 1 210 ? 4.407 -18.157 12.731 1.00 88.69 210 ALA A O 1
ATOM 1570 N N . VAL A 1 211 ? 3.708 -16.019 12.722 1.00 86.19 211 VAL A N 1
ATOM 1571 C CA . VAL A 1 211 ? 3.075 -16.095 14.043 1.00 86.19 211 VAL A CA 1
ATOM 1572 C C . VAL A 1 211 ? 1.895 -17.061 13.970 1.00 86.19 211 VAL A C 1
ATOM 1574 O O . VAL A 1 211 ? 1.029 -16.971 13.092 1.00 86.19 211 VAL A O 1
ATOM 1577 N N . LEU A 1 212 ? 1.898 -18.013 14.897 1.00 69.25 212 LEU A N 1
ATOM 1578 C CA . LEU A 1 212 ? 0.842 -18.991 15.079 1.00 69.25 212 LEU A CA 1
ATOM 1579 C C . LEU A 1 212 ? -0.044 -18.491 16.218 1.00 69.25 212 LEU A C 1
ATOM 1581 O O . LEU A 1 212 ? 0.330 -18.552 17.384 1.00 69.25 212 LEU A O 1
ATOM 1585 N N . ASP A 1 213 ? -1.199 -17.937 15.855 1.00 72.31 213 ASP A N 1
ATOM 1586 C CA . ASP A 1 213 ? -2.100 -17.255 16.794 1.00 72.31 213 ASP A CA 1
ATOM 1587 C C . ASP A 1 213 ? -2.777 -18.206 17.797 1.00 72.31 213 ASP A C 1
ATOM 1589 O O . ASP A 1 213 ? -3.233 -17.766 18.848 1.00 72.31 213 ASP A O 1
ATOM 1593 N N . ASP A 1 214 ? -2.794 -19.509 17.502 1.00 69.12 214 ASP A N 1
ATOM 1594 C CA . ASP A 1 214 ? -3.376 -20.551 18.356 1.00 69.12 214 ASP A CA 1
ATOM 1595 C C . ASP A 1 214 ? -2.317 -21.411 19.073 1.00 69.12 214 ASP A C 1
ATOM 1597 O O . ASP A 1 214 ? -2.652 -22.418 19.708 1.00 69.12 214 ASP A O 1
ATOM 1601 N N . GLU A 1 215 ? -1.030 -21.051 18.988 1.00 68.44 215 GLU A N 1
ATOM 1602 C CA . GLU A 1 215 ? 0.007 -21.794 19.701 1.00 68.44 215 GLU A CA 1
ATOM 1603 C C . GLU A 1 215 ? 0.094 -21.373 21.172 1.00 68.44 215 GLU A C 1
ATOM 1605 O O . GLU A 1 215 ? 0.297 -20.199 21.489 1.00 68.44 215 GLU A O 1
ATOM 1610 N N . PRO A 1 216 ? -0.028 -22.325 22.114 1.00 70.81 216 PRO A N 1
ATOM 1611 C CA . PRO A 1 216 ? 0.078 -22.006 23.524 1.00 70.81 216 PRO A CA 1
ATOM 1612 C C . PRO A 1 216 ? 1.493 -21.553 23.870 1.00 70.81 216 PRO A C 1
ATOM 1614 O O . PRO A 1 216 ? 2.461 -22.293 23.685 1.00 70.81 216 PRO A O 1
ATOM 1617 N N . LEU A 1 217 ? 1.607 -20.369 24.468 1.00 77.25 217 LEU A N 1
ATOM 1618 C CA . LEU A 1 217 ? 2.872 -19.915 25.025 1.00 77.25 217 LEU A CA 1
ATOM 1619 C C . LEU A 1 217 ? 3.169 -20.707 26.300 1.00 77.25 217 LEU A C 1
ATOM 1621 O O . LEU A 1 217 ? 2.364 -20.762 27.230 1.00 77.25 217 LEU A O 1
ATOM 1625 N N . ILE A 1 218 ? 4.343 -21.329 26.357 1.00 81.75 218 ILE A N 1
ATOM 1626 C CA . ILE A 1 218 ? 4.828 -22.006 27.560 1.00 81.75 218 ILE A CA 1
ATOM 1627 C C . ILE A 1 218 ? 5.948 -21.154 28.149 1.00 8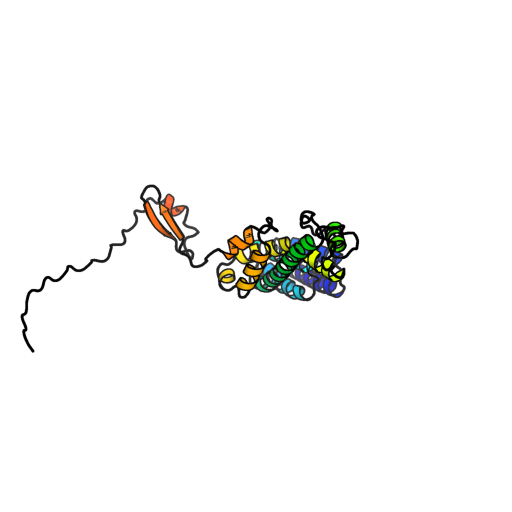1.75 218 ILE A C 1
ATOM 1629 O O . ILE A 1 218 ? 7.026 -21.034 27.568 1.00 81.75 218 ILE A O 1
ATOM 1633 N N . VAL A 1 219 ? 5.701 -20.572 29.321 1.00 86.31 219 VAL A N 1
ATOM 1634 C CA . VAL A 1 219 ? 6.718 -19.845 30.082 1.00 86.31 219 VAL A CA 1
ATOM 1635 C C . VAL A 1 219 ? 7.482 -20.847 30.935 1.00 86.31 219 VAL A C 1
ATOM 1637 O O . VAL A 1 219 ? 6.905 -21.529 31.783 1.00 86.31 219 VAL A O 1
ATOM 1640 N N . LEU A 1 220 ? 8.792 -20.945 30.712 1.00 90.44 220 LEU A N 1
ATOM 1641 C CA . LEU A 1 220 ? 9.675 -21.815 31.484 1.00 90.44 220 LEU A CA 1
ATOM 1642 C C . LEU A 1 220 ? 10.339 -21.026 32.617 1.00 90.44 220 LEU A C 1
ATOM 1644 O O . LEU A 1 220 ? 11.142 -20.123 32.375 1.00 90.44 220 LEU A O 1
ATOM 1648 N N . HIS A 1 221 ? 10.068 -21.410 33.863 1.00 88.62 221 HIS A N 1
ATOM 1649 C CA . HIS A 1 221 ? 10.797 -20.913 35.022 1.00 88.62 221 HIS A CA 1
ATOM 1650 C C . HIS A 1 221 ? 12.155 -21.622 35.104 1.00 88.62 221 HIS A C 1
ATOM 1652 O O . HIS A 1 221 ? 12.254 -22.772 35.536 1.00 88.62 221 HIS A O 1
ATOM 1658 N N . ARG A 1 222 ? 13.217 -20.950 34.640 1.00 88.56 222 ARG A N 1
ATOM 1659 C CA . ARG A 1 222 ? 14.558 -21.545 34.489 1.00 88.56 222 ARG A CA 1
ATOM 1660 C C . ARG A 1 222 ? 15.153 -22.123 35.785 1.00 88.56 222 ARG A C 1
ATOM 1662 O O . ARG A 1 222 ? 15.727 -23.209 35.687 1.00 88.56 222 ARG A O 1
ATOM 1669 N N . PRO A 1 223 ? 15.042 -21.469 36.959 1.00 90.62 223 PRO A N 1
ATOM 1670 C CA . PRO A 1 223 ? 15.569 -22.022 38.208 1.00 90.62 223 PRO A CA 1
ATOM 1671 C C . PRO A 1 223 ? 14.921 -23.359 38.590 1.00 90.62 223 PRO A C 1
ATOM 1673 O O . PRO A 1 223 ? 15.628 -24.307 38.921 1.00 90.62 223 PRO A O 1
ATOM 1676 N N . ASP A 1 224 ? 13.598 -23.463 38.447 1.00 87.94 224 ASP A N 1
ATOM 1677 C CA . ASP A 1 224 ? 12.842 -24.623 38.946 1.00 87.94 224 ASP A CA 1
ATOM 1678 C C . ASP A 1 224 ? 12.506 -25.644 37.852 1.00 87.94 224 ASP A C 1
ATOM 1680 O O . ASP A 1 224 ? 11.919 -26.689 38.130 1.00 87.94 224 ASP A O 1
ATOM 1684 N N . ARG A 1 225 ? 12.858 -25.345 36.593 1.00 88.62 225 ARG A N 1
ATOM 1685 C CA . ARG A 1 225 ? 12.529 -26.135 35.392 1.00 88.62 225 ARG A CA 1
ATOM 1686 C C . ARG A 1 225 ? 11.034 -26.445 35.243 1.00 88.62 225 ARG A C 1
ATOM 1688 O O . ARG A 1 225 ? 10.666 -27.427 34.602 1.00 88.62 225 ARG A O 1
ATOM 1695 N N . ALA A 1 226 ? 10.175 -25.609 35.817 1.00 87.12 226 ALA A N 1
ATOM 1696 C CA . ALA A 1 226 ? 8.731 -25.718 35.681 1.00 87.12 226 ALA A CA 1
ATOM 1697 C C . ALA A 1 226 ? 8.257 -24.953 34.437 1.00 87.12 226 ALA A C 1
ATOM 1699 O O . ALA A 1 226 ? 8.773 -23.877 34.141 1.00 87.12 226 ALA A O 1
ATOM 1700 N N . GLY A 1 227 ? 7.276 -25.501 33.720 1.00 86.44 227 GLY A N 1
ATOM 1701 C CA . GLY A 1 227 ? 6.594 -24.819 32.621 1.00 86.44 227 GLY A CA 1
ATOM 1702 C C . GLY A 1 227 ? 5.173 -24.450 33.023 1.00 86.44 227 GLY A C 1
ATOM 1703 O O . GLY A 1 227 ? 4.442 -25.303 33.522 1.00 86.44 227 GLY A O 1
ATOM 1704 N N . VAL A 1 228 ? 4.781 -23.199 32.799 1.00 84.12 228 VAL A N 1
ATOM 1705 C CA . VAL A 1 228 ? 3.396 -22.741 32.946 1.00 84.12 228 VAL A CA 1
ATOM 1706 C C . VAL A 1 228 ? 2.875 -22.380 31.564 1.00 84.12 228 VAL A C 1
ATOM 1708 O O . VAL A 1 228 ? 3.521 -21.643 30.820 1.00 84.12 228 VAL A O 1
ATOM 1711 N N . ARG A 1 229 ? 1.713 -22.927 31.205 1.00 81.12 229 ARG A N 1
ATOM 1712 C CA . ARG A 1 229 ? 1.013 -22.569 29.972 1.00 81.12 229 ARG A CA 1
ATOM 1713 C C . ARG A 1 229 ? 0.319 -21.228 30.196 1.00 81.12 229 ARG A C 1
ATOM 1715 O O . ARG A 1 229 ? -0.544 -21.137 31.062 1.00 81.12 229 ARG A O 1
ATOM 1722 N N . ALA A 1 230 ? 0.711 -20.212 29.441 1.00 73.38 230 ALA A N 1
ATOM 1723 C CA . ALA A 1 230 ? -0.003 -18.949 29.376 1.00 73.38 230 ALA A CA 1
ATOM 1724 C C . ALA A 1 230 ? -1.081 -19.083 28.296 1.00 73.38 230 ALA A C 1
ATOM 1726 O O . ALA A 1 230 ? -0.766 -19.320 27.129 1.00 73.38 230 ALA A O 1
ATOM 1727 N N . ASP A 1 231 ? -2.350 -19.001 28.694 1.00 65.06 231 ASP A N 1
ATOM 1728 C CA . ASP A 1 231 ? -3.460 -18.975 27.745 1.00 65.06 231 ASP A CA 1
ATOM 1729 C C . ASP A 1 231 ? -3.693 -17.521 27.303 1.00 65.06 231 ASP A C 1
ATOM 1731 O O . ASP A 1 231 ? -3.958 -16.629 28.115 1.00 65.06 231 ASP A O 1
ATOM 1735 N N . ASP A 1 232 ? -3.520 -17.269 26.007 1.00 59.47 232 ASP A N 1
ATOM 1736 C CA . ASP A 1 232 ? -3.259 -15.941 25.433 1.00 59.47 232 ASP A CA 1
ATOM 1737 C C . ASP A 1 232 ? -4.451 -14.965 25.531 1.00 59.47 232 ASP A C 1
ATOM 1739 O O . ASP A 1 232 ? -4.314 -13.759 25.330 1.00 59.47 232 ASP A O 1
ATOM 1743 N N . ARG A 1 233 ? -5.645 -15.454 25.893 1.00 55.06 233 ARG A N 1
ATOM 1744 C CA . ARG A 1 233 ? -6.881 -14.655 25.865 1.00 55.06 233 ARG A CA 1
ATOM 1745 C C . ARG A 1 233 ? -7.232 -13.890 27.144 1.00 55.06 233 ARG A C 1
ATOM 1747 O O . ARG A 1 233 ? -8.145 -13.070 27.079 1.00 55.06 233 ARG A O 1
ATOM 1754 N N . ARG A 1 234 ? -6.584 -14.120 28.296 1.00 47.28 234 ARG A N 1
ATOM 1755 C CA . ARG A 1 234 ? -6.968 -13.425 29.554 1.00 47.28 234 ARG A CA 1
ATOM 1756 C C . ARG A 1 234 ? -5.833 -12.861 30.412 1.00 47.28 234 ARG A C 1
ATOM 1758 O O . ARG A 1 234 ? -6.106 -11.951 31.189 1.00 47.28 234 ARG A O 1
ATOM 1765 N N . ASP A 1 235 ? -4.585 -13.300 30.240 1.00 49.78 235 ASP A N 1
ATOM 1766 C CA . ASP A 1 235 ? -3.540 -13.045 31.252 1.00 49.78 235 ASP A CA 1
ATOM 1767 C C . ASP A 1 235 ? -2.379 -12.126 30.829 1.00 49.78 235 ASP A C 1
ATOM 1769 O O . ASP A 1 235 ? -1.450 -11.916 31.611 1.00 49.78 235 ASP A O 1
ATOM 1773 N N . ARG A 1 236 ? -2.422 -11.472 29.655 1.00 44.34 236 ARG A N 1
ATOM 1774 C CA . ARG A 1 236 ? -1.351 -10.527 29.248 1.00 44.34 236 ARG A CA 1
ATOM 1775 C C . ARG A 1 236 ? -1.176 -9.326 30.193 1.00 44.34 236 ARG A C 1
ATOM 1777 O O . ARG A 1 236 ? -0.093 -8.754 30.238 1.00 44.34 236 ARG A O 1
ATOM 1784 N N . GLY A 1 237 ? -2.189 -8.981 30.994 1.00 45.69 237 GLY A N 1
ATOM 1785 C CA . GLY A 1 237 ? -2.082 -7.965 32.051 1.00 45.69 237 GLY A CA 1
ATOM 1786 C C . GLY A 1 237 ? -1.432 -8.449 33.359 1.00 45.69 237 GLY A C 1
ATOM 1787 O O . GLY A 1 237 ? -1.145 -7.628 34.224 1.00 45.69 237 GLY A O 1
ATOM 1788 N N . GLN A 1 238 ? -1.193 -9.756 33.528 1.00 48.59 238 GLN A N 1
ATOM 1789 C CA . GLN A 1 238 ? -0.740 -10.355 34.795 1.00 48.59 238 GLN A CA 1
ATOM 1790 C C . GLN A 1 238 ? 0.708 -10.865 34.781 1.00 48.59 238 GLN A C 1
ATOM 1792 O O . GLN A 1 238 ? 1.190 -11.370 35.796 1.00 48.59 238 GLN A O 1
ATOM 1797 N N . LEU A 1 239 ? 1.448 -10.698 33.681 1.00 47.34 239 LEU A N 1
ATOM 1798 C CA . LEU A 1 239 ? 2.851 -11.129 33.597 1.00 47.34 239 LEU A CA 1
ATOM 1799 C C . LEU A 1 239 ? 3.764 -10.526 34.697 1.00 47.34 239 LEU A C 1
ATOM 1801 O O . LEU A 1 239 ? 4.631 -11.252 35.185 1.00 47.34 239 LEU A O 1
ATOM 1805 N N . PRO A 1 240 ? 3.557 -9.284 35.193 1.00 49.59 240 PRO A N 1
ATOM 1806 C CA . PRO A 1 240 ? 4.291 -8.783 36.362 1.00 49.59 240 PRO A CA 1
ATOM 1807 C C . PRO A 1 240 ? 3.826 -9.381 37.706 1.00 49.59 240 PRO A C 1
ATOM 1809 O O . PRO A 1 240 ? 4.596 -9.413 38.665 1.00 49.59 240 PRO A O 1
ATOM 1812 N N . ALA A 1 241 ? 2.582 -9.864 37.803 1.00 49.50 241 ALA A N 1
ATOM 1813 C CA . ALA A 1 241 ? 1.984 -10.338 39.056 1.00 49.50 241 ALA A CA 1
ATOM 1814 C C . ALA A 1 241 ? 2.453 -11.750 39.451 1.00 49.50 241 ALA A C 1
ATOM 1816 O O . ALA A 1 241 ? 2.588 -12.039 40.640 1.00 49.50 241 ALA A O 1
ATOM 1817 N N . LEU A 1 242 ? 2.788 -12.603 38.476 1.00 48.16 242 LEU A N 1
ATOM 1818 C CA . LEU A 1 242 ? 3.320 -13.952 38.721 1.00 48.16 242 LEU A CA 1
ATOM 1819 C C . LEU A 1 242 ? 4.757 -13.959 39.273 1.00 48.16 242 LEU A C 1
ATOM 1821 O O . LEU A 1 242 ? 5.143 -14.915 39.938 1.00 48.16 242 LEU A O 1
ATOM 1825 N N . HIS A 1 243 ? 5.537 -12.895 39.054 1.00 48.84 243 HIS A N 1
ATOM 1826 C CA . HIS A 1 243 ? 6.853 -12.732 39.686 1.00 48.84 243 HIS A CA 1
ATOM 1827 C C . HIS A 1 243 ? 6.782 -12.080 41.078 1.00 48.84 243 HIS A C 1
ATOM 1829 O O . HIS A 1 243 ? 7.685 -12.290 41.887 1.00 48.84 243 HIS A O 1
ATOM 1835 N N . ALA A 1 244 ? 5.730 -11.305 41.372 1.00 46.69 244 ALA A N 1
ATOM 1836 C CA . ALA A 1 244 ? 5.577 -10.587 42.642 1.00 46.69 244 ALA A CA 1
ATOM 1837 C C . ALA A 1 244 ? 4.817 -11.390 43.713 1.00 46.69 244 ALA A C 1
ATOM 1839 O O . ALA A 1 244 ? 5.078 -11.235 44.907 1.00 46.69 244 ALA A O 1
ATOM 1840 N N . ALA A 1 245 ? 3.901 -12.273 43.314 1.00 42.28 245 ALA A N 1
ATOM 1841 C CA . ALA A 1 245 ? 3.262 -13.208 44.224 1.00 42.28 245 ALA A CA 1
ATOM 1842 C C . ALA A 1 245 ? 4.072 -14.507 44.241 1.00 42.28 245 ALA A C 1
ATOM 1844 O O . ALA A 1 245 ? 4.109 -15.225 43.248 1.00 42.28 245 ALA A O 1
ATOM 1845 N N . GLY A 1 246 ? 4.682 -14.853 45.377 1.00 43.72 246 GLY A N 1
ATOM 1846 C CA . GLY A 1 246 ? 5.233 -16.189 45.651 1.00 43.72 246 GLY A CA 1
ATOM 1847 C C . GLY A 1 246 ? 4.145 -17.272 45.718 1.00 43.72 246 GLY A C 1
ATOM 1848 O O . GLY A 1 246 ? 4.059 -18.020 46.693 1.00 43.72 246 GLY A O 1
ATOM 1849 N N . ALA A 1 247 ? 3.272 -17.324 44.713 1.00 44.44 247 ALA A N 1
ATOM 1850 C CA . ALA A 1 247 ? 2.202 -18.284 44.575 1.00 44.44 247 ALA A CA 1
ATOM 1851 C C . ALA A 1 247 ? 2.825 -19.634 44.219 1.00 44.44 247 ALA A C 1
ATOM 1853 O O . ALA A 1 247 ? 3.339 -19.858 43.124 1.00 44.44 247 ALA A O 1
ATOM 1854 N N . ARG A 1 248 ? 2.805 -20.540 45.197 1.00 44.19 248 ARG A N 1
ATOM 1855 C CA . ARG A 1 248 ? 3.152 -21.943 44.989 1.00 44.19 248 ARG A CA 1
ATOM 1856 C C . ARG A 1 248 ? 2.240 -22.506 43.893 1.00 44.19 248 ARG A C 1
ATOM 1858 O O . ARG A 1 248 ? 1.025 -22.362 44.026 1.00 44.19 248 ARG A O 1
ATOM 1865 N N . PRO A 1 249 ? 2.779 -23.172 42.860 1.00 42.62 249 PRO A N 1
ATOM 1866 C CA . PRO A 1 249 ? 1.940 -23.819 41.868 1.00 42.62 249 PRO A CA 1
ATOM 1867 C C . PRO A 1 249 ? 1.127 -24.921 42.556 1.00 42.62 249 PRO A C 1
ATOM 1869 O O . PRO A 1 249 ? 1.695 -25.806 43.208 1.00 42.62 249 PRO A O 1
ATOM 1872 N N . GLU A 1 250 ? -0.200 -24.876 42.420 1.00 40.44 250 GLU A N 1
ATOM 1873 C CA . GLU A 1 250 ? -1.030 -26.049 42.673 1.00 40.44 250 GLU A CA 1
ATOM 1874 C C . GLU A 1 250 ? -0.549 -27.149 41.730 1.00 40.44 250 GLU A C 1
ATOM 1876 O O . GLU A 1 250 ? -0.651 -27.061 40.507 1.00 40.44 250 GLU A O 1
ATOM 1881 N N . ARG A 1 251 ? 0.058 -28.182 42.319 1.00 40.41 251 ARG A N 1
ATOM 1882 C CA . ARG A 1 251 ? 0.465 -29.382 41.600 1.00 40.41 251 ARG A CA 1
ATOM 1883 C C . ARG A 1 251 ? -0.779 -29.986 40.961 1.00 40.41 251 ARG A C 1
ATOM 1885 O O . ARG A 1 251 ? -1.599 -30.572 41.667 1.00 40.41 251 ARG A O 1
ATOM 1892 N N . ALA A 1 252 ? -0.872 -29.916 39.638 1.00 40.56 252 ALA A N 1
ATOM 1893 C CA . ALA A 1 252 ? -1.714 -30.826 38.882 1.00 40.56 252 ALA A CA 1
ATOM 1894 C C . ALA A 1 252 ? -1.287 -32.257 39.252 1.00 40.56 252 ALA A C 1
ATOM 1896 O O . ALA A 1 252 ? -0.186 -32.702 38.918 1.00 40.56 252 ALA A O 1
ATOM 1897 N N . ARG A 1 253 ? -2.119 -32.945 40.044 1.00 37.91 253 ARG A N 1
ATOM 1898 C CA . ARG A 1 253 ? -1.930 -34.360 40.367 1.00 37.91 253 ARG A CA 1
ATOM 1899 C C . ARG A 1 253 ? -2.003 -35.137 39.057 1.00 37.91 253 ARG A C 1
ATOM 1901 O O . ARG A 1 253 ? -3.020 -35.096 38.372 1.00 37.91 253 ARG A O 1
ATOM 1908 N N . ALA A 1 254 ? -0.917 -35.832 38.731 1.00 37.03 254 ALA A N 1
ATOM 1909 C CA . ALA A 1 254 ? -0.937 -36.897 37.744 1.00 37.03 254 ALA A CA 1
ATOM 1910 C C . ALA A 1 254 ? -2.051 -37.877 38.135 1.00 37.03 254 ALA A C 1
ATOM 1912 O O . ALA A 1 254 ? -2.097 -38.331 39.279 1.00 37.03 254 ALA A O 1
ATOM 1913 N N . ALA A 1 255 ? -2.973 -38.125 37.208 1.00 39.06 255 ALA A N 1
ATOM 1914 C CA . ALA A 1 255 ? -4.036 -39.095 37.386 1.00 39.06 255 ALA A CA 1
ATOM 1915 C C . ALA A 1 255 ? -3.432 -40.470 37.705 1.00 39.06 255 ALA A C 1
ATOM 1917 O O . ALA A 1 255 ? -2.480 -40.905 37.053 1.00 39.06 255 ALA A O 1
ATOM 1918 N N . ASP A 1 256 ? -3.990 -41.114 38.728 1.00 38.53 256 ASP A N 1
ATOM 1919 C CA . ASP A 1 256 ? -3.627 -42.447 39.186 1.00 38.53 256 ASP A CA 1
ATOM 1920 C C . ASP A 1 256 ? -3.686 -43.456 38.031 1.00 38.53 256 ASP A C 1
ATOM 1922 O O . ASP A 1 256 ? -4.743 -43.732 37.459 1.00 38.53 256 ASP A O 1
ATOM 1926 N N . HIS A 1 257 ? -2.533 -44.038 37.707 1.00 41.97 257 HIS A N 1
ATOM 1927 C CA . HIS A 1 257 ? -2.466 -45.271 36.936 1.00 41.97 257 HIS A CA 1
ATOM 1928 C C . HIS A 1 257 ? -3.012 -46.415 37.810 1.00 41.97 257 HIS A C 1
ATOM 1930 O O . HIS A 1 257 ? -2.481 -46.635 38.902 1.00 41.97 257 HIS A O 1
ATOM 1936 N N . PRO A 1 258 ? -4.029 -47.179 37.367 1.00 46.78 258 PRO A N 1
ATOM 1937 C CA . PRO A 1 258 ? -4.459 -48.360 38.103 1.00 46.78 258 PRO A CA 1
ATOM 1938 C C . PRO A 1 258 ? -3.385 -49.461 38.010 1.00 46.78 258 PRO A C 1
ATOM 1940 O O . PRO A 1 258 ? -2.707 -49.577 36.983 1.00 46.78 258 PRO A O 1
ATOM 1943 N N . PRO A 1 259 ? -3.210 -50.279 39.064 1.00 49.66 259 PRO A N 1
ATOM 1944 C CA . PRO A 1 259 ? -2.191 -51.320 39.089 1.00 49.66 259 PRO A CA 1
ATOM 1945 C C . PRO A 1 259 ? -2.542 -52.470 38.130 1.00 49.66 259 PRO A C 1
ATOM 1947 O O . PRO A 1 259 ? -3.721 -52.715 37.854 1.00 49.66 259 PRO A O 1
ATOM 1950 N N . PRO A 1 260 ? -1.539 -53.224 37.645 1.00 42.47 260 PRO A N 1
ATOM 1951 C CA . PRO A 1 260 ? -1.780 -54.373 36.790 1.00 42.47 260 PRO A CA 1
ATOM 1952 C C . PRO A 1 260 ? -2.413 -55.500 37.613 1.00 42.47 260 PRO A C 1
ATOM 1954 O O . PRO A 1 260 ? -1.855 -55.961 38.611 1.00 42.47 260 PRO A O 1
ATOM 1957 N N . LEU A 1 261 ? -3.583 -55.963 37.175 1.00 47.12 261 LEU A N 1
ATOM 1958 C CA . LEU A 1 261 ? -4.212 -57.168 37.702 1.00 47.12 261 LEU A CA 1
ATOM 1959 C C . LEU A 1 261 ? -3.392 -58.392 37.278 1.00 47.12 261 LEU A C 1
ATOM 1961 O O . LEU A 1 261 ? -3.462 -58.858 36.142 1.00 47.12 261 LEU A O 1
ATOM 1965 N N . LEU A 1 262 ? -2.625 -58.930 38.224 1.00 53.00 262 LEU A N 1
ATOM 1966 C CA . LEU A 1 262 ? -2.114 -60.294 38.171 1.00 53.00 262 LEU A CA 1
ATOM 1967 C C . LEU A 1 262 ? -3.287 -61.269 38.353 1.00 53.00 262 LEU A C 1
ATOM 1969 O O . LEU A 1 262 ? -3.776 -61.468 39.463 1.00 53.00 262 LEU A O 1
ATOM 1973 N N . GLY A 1 263 ? -3.718 -61.890 37.255 1.00 46.16 263 GLY A N 1
ATOM 1974 C CA . GLY A 1 263 ? -4.709 -62.965 37.229 1.00 46.16 263 GLY A CA 1
ATOM 1975 C C . GLY A 1 263 ? -4.161 -64.201 36.518 1.00 46.16 263 GLY A C 1
ATOM 1976 O O . GLY A 1 263 ? -4.000 -64.214 35.303 1.00 46.16 263 GLY A O 1
ATOM 1977 N N . ARG A 1 264 ? -3.857 -65.231 37.310 1.00 47.88 264 ARG A N 1
ATOM 1978 C CA . ARG A 1 264 ? -3.431 -66.580 36.915 1.00 47.88 264 ARG A CA 1
ATOM 1979 C C . ARG A 1 264 ? -4.457 -67.305 36.029 1.00 47.88 264 ARG A C 1
ATOM 1981 O O . ARG A 1 264 ? -5.619 -67.377 36.399 1.00 47.88 264 ARG A O 1
ATOM 1988 N N . GLY A 1 265 ? -3.931 -68.044 35.048 1.00 44.75 265 GLY A N 1
ATOM 1989 C CA . GLY A 1 265 ? -4.186 -69.484 34.886 1.00 44.75 265 GLY A CA 1
ATOM 1990 C C . GLY A 1 265 ? -5.403 -69.918 34.062 1.00 44.75 265 GLY A C 1
ATOM 1991 O O . GLY A 1 265 ? -6.530 -69.546 34.351 1.00 44.75 265 GLY A O 1
ATOM 1992 N N . GLY A 1 266 ? -5.173 -70.822 33.105 1.00 41.88 266 GLY A N 1
ATOM 1993 C CA . GLY A 1 266 ? -6.248 -71.598 32.482 1.00 41.88 266 GLY A CA 1
ATOM 1994 C C . GLY A 1 266 ? -5.829 -72.319 31.206 1.00 41.88 266 GLY A C 1
ATOM 1995 O O . GLY A 1 266 ? -5.769 -71.719 30.144 1.00 41.88 266 GLY A O 1
ATOM 1996 N N . HIS A 1 267 ? -5.530 -73.611 31.327 1.00 48.56 267 HIS A N 1
ATOM 1997 C CA . HIS A 1 267 ? -5.256 -74.551 30.239 1.00 48.56 267 HIS A CA 1
ATOM 1998 C C . HIS A 1 267 ? -6.401 -74.687 29.219 1.00 48.56 267 HIS A C 1
ATOM 2000 O O . HIS A 1 267 ? -7.567 -74.678 29.598 1.00 48.56 267 HIS A O 1
ATOM 2006 N N . GLY A 1 268 ? -6.053 -74.998 27.965 1.00 47.84 268 GLY A N 1
ATOM 2007 C CA . GLY A 1 268 ? -6.976 -75.565 26.978 1.00 47.84 268 GLY A CA 1
ATOM 2008 C C . GLY A 1 268 ? -6.253 -76.033 25.712 1.00 47.84 268 GLY A C 1
ATOM 2009 O O . GLY A 1 268 ? -5.859 -75.219 24.890 1.00 47.84 268 GLY A O 1
ATOM 2010 N N . ARG A 1 269 ? -6.034 -77.348 25.602 1.00 58.69 269 ARG A N 1
ATOM 2011 C CA . ARG A 1 269 ? -5.501 -78.089 24.441 1.00 58.69 269 ARG A CA 1
ATOM 2012 C C . ARG A 1 269 ? -6.584 -78.330 23.374 1.00 58.69 269 ARG A C 1
ATOM 2014 O O . ARG A 1 269 ? -7.725 -78.5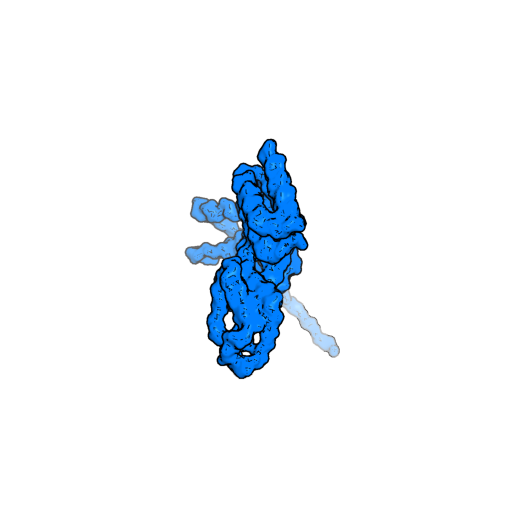35 23.763 1.00 58.69 269 ARG A O 1
ATOM 2021 N N . ALA A 1 270 ? -6.112 -78.550 22.135 1.00 57.28 270 ALA A N 1
ATOM 2022 C CA . ALA A 1 270 ? -6.710 -79.315 21.016 1.00 57.28 270 ALA A CA 1
ATOM 2023 C C . ALA A 1 270 ? -8.007 -78.729 20.405 1.00 57.28 270 ALA A C 1
ATOM 2025 O O . ALA A 1 270 ? -8.861 -78.241 21.130 1.00 57.28 270 ALA A O 1
ATOM 2026 N N . SER A 1 271 ? -8.209 -78.694 19.085 1.00 61.44 271 SER A N 1
ATOM 2027 C CA . SER A 1 271 ? -7.761 -79.567 17.986 1.00 61.44 271 SER A CA 1
ATOM 2028 C C . SER A 1 271 ? -7.460 -78.785 16.711 1.00 61.44 271 SER A C 1
ATOM 2030 O O . SER A 1 271 ? -8.012 -77.675 16.560 1.00 61.44 271 SER A O 1
#

Sequence (271 aa):
MLDQVID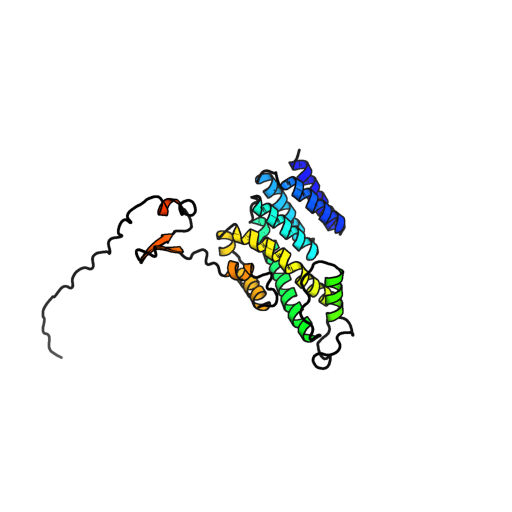QRCDDLYRAAETQDAPGFLATLQDLWERTEDSDPATADAALVRLCGLFDRLPPGLGARLAVMGGAMVENGADPAPLVDPVVAGLCDALERSAEFARAWRAVTDRCLPEPGPEDQVVLGAARVLSGPFGLPGRLGLGRRLPFARALDLAVGWAIAEDWSAAATTVLQRSAAIRADLSRRPRLAAAVAALGDDRPDLWCLPRLLAVLDDEPLIVLHRPDRAGVRADDRRDRGQLPALHAAGARPERARAADHPPPLLGRGGHGRAS

Secondary structure (DSSP, 8-state):
-HHHHHHHHHHHHHHHHHTT-HHHHHHHHHHHHHHHTTS-HHHHHHHHHHHHTTGGGS-HHHHHHHHHHHHHHHHTT--SHHHHHHHHHHHHHHHHHHHHHHHHHHHH--SPPPPP---HHHHHHHHHHHHSTT-PPSSTT-S-PPPHHHHHHHHHHHHHHHHHHHHHHHHHHH-HHHHHT-TTHHHHHHHHHHHGGG-GGGTHHHHHHH--TTPPEEEEETTTTEEEEE-TTT-TT-TTHHHHS-------PPPPPPPP-----------

pLDDT: mean 84.6, std 18.81, range [37.03, 98.62]

Radius of gyration: 27.73 Å; Cα contacts (8 Å, |Δi|>4): 284; chains: 1; bounding box: 44×100×71 Å

Mean predicted aligned error: 10.5 Å

Foldseek 3Di:
DLLVVLVVLLVQLVVCLVVVVPVSNLVSLVVSLVSLLPPDQVSLQVSLLSLLVCLVSDDLLVNLVSLLSSLVSVVSPHQLVSSQVSLLVSLLLLLQLQLVLVVLLVLQAPDQDDDAAPDPCQLLVQLCSQAPPPSDDDPPRPRDRDDSVSSSSSSNSNNRNLSSLSSNLSSLVSDPVCLVPVPCLVSNLVSVVSCPVSCVSNVVPNVSSPDDSPDWDWDAPVVVRDTDTDDPPPPPVCPVVVVVDPDDDPDPDDPDDDDDDPDDDDDDDDD

Solvent-accessible surface area (backbone atoms only — not comparable to full-atom values): 15618 Å² total; per-residue (Å²): 111,68,64,61,52,51,52,51,36,53,52,48,38,54,50,21,49,76,70,66,34,62,69,60,27,54,54,39,52,51,57,42,46,71,62,42,70,84,44,57,49,69,58,35,34,55,52,47,53,58,54,53,73,43,51,92,66,41,60,69,70,58,33,23,55,52,32,36,51,50,23,53,43,33,75,70,56,20,72,43,72,71,49,50,62,63,30,51,50,53,28,36,54,16,32,45,26,26,31,49,34,57,53,52,45,62,41,38,30,82,66,78,82,77,81,69,41,83,49,64,70,55,27,53,50,50,10,43,53,44,38,40,90,81,39,66,67,44,75,87,61,70,43,84,67,37,59,54,71,58,20,36,53,19,29,48,18,41,26,41,31,59,42,20,44,53,18,38,49,48,45,46,69,75,31,62,68,60,56,74,66,41,85,57,48,68,59,41,53,50,24,54,61,63,37,60,82,79,48,70,89,55,59,62,55,66,54,61,72,65,60,62,85,84,60,76,46,68,51,68,43,75,92,79,71,44,71,45,77,47,62,87,87,78,47,84,88,42,68,72,52,66,77,71,45,91,69,74,79,81,75,80,73,79,79,84,78,80,79,85,83,88,76,82,86,82,89,86,80,88,131

Nearest PDB structures (foldseek):
  4wnf-assembly1_A  TM=3.347E-01  e=5.469E-01  Homo sapiens
  3ro2-assembly1_A  TM=2.771E-01  e=2.312E+00  Mus musculus
  4bg6-assembly1_A  TM=1.796E-01  e=3.969E+00  Homo sapiens